Protein AF-A0A1F7RXE8-F1 (afdb_monomer_lite)

Organism: NCBI:txid1817880

pLDDT: mean 74.29, std 17.54, range [33.03, 97.81]

Structure (mmCIF, N/CA/C/O backbone):
data_AF-A0A1F7RXE8-F1
#
_entry.id   AF-A0A1F7RXE8-F1
#
loop_
_atom_site.group_PDB
_atom_site.id
_atom_site.type_symbol
_atom_site.label_atom_id
_atom_site.label_alt_id
_atom_site.label_comp_id
_atom_site.label_asym_id
_atom_site.label_entity_id
_atom_site.label_seq_id
_atom_site.pdbx_PDB_ins_code
_atom_site.Cartn_x
_atom_site.Cartn_y
_atom_site.Cartn_z
_atom_site.occupancy
_atom_site.B_iso_or_equiv
_atom_site.auth_seq_id
_atom_site.auth_comp_id
_atom_site.auth_asym_id
_atom_site.auth_atom_id
_atom_site.pdbx_PDB_model_num
ATOM 1 N N . MET A 1 1 ? -33.187 8.599 73.838 1.00 47.84 1 MET A N 1
ATOM 2 C CA . MET A 1 1 ? -32.373 8.576 72.598 1.00 47.84 1 MET A CA 1
ATOM 3 C C . MET A 1 1 ? -32.094 7.130 72.184 1.00 47.84 1 MET A C 1
ATOM 5 O O . MET A 1 1 ? -31.224 6.494 72.760 1.00 47.84 1 MET A O 1
ATOM 9 N N . LYS A 1 2 ? -32.852 6.584 71.224 1.00 51.62 2 LYS A N 1
ATOM 10 C CA . LYS A 1 2 ? -32.613 5.262 70.611 1.00 51.62 2 LYS A CA 1
ATOM 11 C C . LYS A 1 2 ? -32.812 5.387 69.093 1.00 51.62 2 LYS A C 1
ATOM 13 O O . LYS A 1 2 ? -33.876 5.078 68.586 1.00 51.62 2 LYS A O 1
ATOM 18 N N . ILE A 1 3 ? -31.801 5.898 68.385 1.00 55.12 3 ILE A N 1
ATOM 19 C CA . ILE A 1 3 ? -31.781 6.025 66.904 1.00 55.12 3 ILE A CA 1
ATOM 20 C C . ILE A 1 3 ? -30.723 5.075 66.289 1.00 55.12 3 ILE A C 1
ATOM 22 O O . ILE A 1 3 ? -30.378 5.141 65.118 1.00 55.12 3 ILE A O 1
ATOM 26 N N . ARG A 1 4 ? -30.177 4.137 67.072 1.00 56.50 4 ARG A N 1
ATOM 27 C CA . ARG A 1 4 ? -28.963 3.401 66.681 1.00 56.50 4 ARG A CA 1
ATOM 28 C C . ARG A 1 4 ? -29.111 2.200 65.722 1.00 56.50 4 ARG A C 1
ATOM 30 O O . ARG A 1 4 ? -28.098 1.889 65.111 1.00 56.50 4 ARG A O 1
ATOM 37 N N . PRO A 1 5 ? -30.273 1.545 65.506 1.00 55.62 5 PRO A N 1
ATOM 38 C CA . PRO A 1 5 ? -30.320 0.425 64.555 1.00 55.62 5 PRO A CA 1
ATOM 39 C C . PRO A 1 5 ? -30.740 0.825 63.129 1.00 55.62 5 PRO A C 1
ATOM 41 O O . PRO A 1 5 ? -30.253 0.227 62.172 1.00 55.62 5 PRO A O 1
ATOM 44 N N . LEU A 1 6 ? -31.587 1.851 62.956 1.00 55.66 6 LEU A N 1
ATOM 45 C CA . LEU A 1 6 ? -32.101 2.224 61.626 1.00 55.66 6 LEU A CA 1
ATOM 46 C C . LEU A 1 6 ? -31.041 2.903 60.746 1.00 55.66 6 LEU A C 1
ATOM 48 O O . LEU A 1 6 ? -30.986 2.659 59.544 1.00 55.66 6 LEU A O 1
ATOM 52 N N . PHE A 1 7 ? -30.168 3.715 61.349 1.00 55.59 7 PHE A N 1
ATOM 53 C CA . PHE A 1 7 ? -29.099 4.403 60.620 1.00 55.59 7 PHE A CA 1
ATOM 54 C C . PHE A 1 7 ? -28.025 3.431 60.108 1.00 55.59 7 PHE A C 1
ATOM 56 O O . PHE A 1 7 ? -27.526 3.600 59.000 1.00 55.59 7 PHE A O 1
ATOM 63 N N . CYS A 1 8 ? -27.716 2.373 60.868 1.00 56.84 8 CYS A N 1
ATOM 64 C CA . CYS A 1 8 ? -26.776 1.341 60.427 1.00 56.84 8 CYS A CA 1
ATOM 65 C C . CYS A 1 8 ? -27.345 0.490 59.284 1.00 56.84 8 CYS A C 1
ATOM 67 O O . CYS A 1 8 ? -26.614 0.167 58.352 1.00 56.84 8 CYS A O 1
ATOM 69 N N . ALA A 1 9 ? -28.643 0.170 59.309 1.00 58.38 9 ALA A N 1
ATOM 70 C CA . ALA A 1 9 ? -29.282 -0.585 58.232 1.00 58.38 9 ALA A CA 1
ATOM 71 C C . ALA A 1 9 ? -29.323 0.207 56.912 1.00 58.38 9 ALA A C 1
ATOM 73 O O . ALA A 1 9 ? -29.028 -0.346 55.854 1.00 58.38 9 ALA A O 1
ATOM 74 N N . ALA A 1 10 ? -29.612 1.512 56.974 1.00 60.00 10 ALA A N 1
ATOM 75 C CA . ALA A 1 10 ? -29.608 2.383 55.799 1.00 60.00 10 ALA A CA 1
ATOM 76 C C . ALA A 1 10 ? -28.203 2.545 55.190 1.00 60.00 10 ALA A C 1
ATOM 78 O O . ALA A 1 10 ? -28.058 2.525 53.969 1.00 60.00 10 ALA A O 1
ATOM 79 N N . LEU A 1 11 ? -27.157 2.638 56.023 1.00 57.75 11 LEU A N 1
ATOM 80 C CA . LEU A 1 11 ? -25.775 2.760 55.546 1.00 57.75 11 LEU A CA 1
ATOM 81 C C . LEU A 1 11 ? -25.290 1.485 54.832 1.00 57.75 11 LEU A C 1
ATOM 83 O O . LEU A 1 11 ? -24.605 1.570 53.816 1.00 57.75 11 LEU A O 1
ATOM 87 N N . ILE A 1 12 ? -25.685 0.309 55.334 1.00 61.19 12 ILE A N 1
ATOM 88 C CA . ILE A 1 12 ? -25.381 -0.988 54.709 1.00 61.19 12 ILE A CA 1
ATOM 89 C C . ILE A 1 12 ? -26.115 -1.122 53.369 1.00 61.19 12 ILE A C 1
ATOM 91 O O . ILE A 1 12 ? -25.519 -1.575 52.395 1.00 61.19 12 ILE A O 1
ATOM 95 N N . LEU A 1 13 ? -27.375 -0.681 53.286 1.00 56.41 13 LEU A N 1
ATOM 96 C CA . LEU A 1 13 ? -28.147 -0.742 52.042 1.00 56.41 13 LEU A CA 1
ATOM 97 C C . LEU A 1 13 ? -27.547 0.155 50.946 1.00 56.41 13 LEU A C 1
ATOM 99 O O . LEU A 1 13 ? -27.463 -0.260 49.793 1.00 56.41 13 LEU A O 1
ATOM 103 N N . ILE A 1 14 ? -27.072 1.351 51.312 1.00 57.56 14 ILE A N 1
ATOM 104 C CA . ILE A 1 14 ? -26.378 2.262 50.390 1.00 57.56 14 ILE A CA 1
ATOM 105 C C . ILE A 1 14 ? -25.044 1.649 49.936 1.00 57.56 14 ILE A C 1
ATOM 107 O O . ILE A 1 14 ? -24.739 1.682 48.748 1.00 57.56 14 ILE A O 1
ATOM 111 N N . LEU A 1 15 ? -24.284 1.008 50.833 1.00 53.62 15 LEU A N 1
ATOM 112 C CA . LEU A 1 15 ? -23.050 0.307 50.457 1.00 53.62 15 LEU A CA 1
ATOM 113 C C . LEU A 1 15 ? -23.303 -0.860 49.487 1.00 53.62 15 LEU A C 1
ATOM 115 O O . LEU A 1 15 ? -22.542 -1.031 48.540 1.00 53.62 15 LEU A O 1
ATOM 119 N N . ILE A 1 16 ? -24.377 -1.633 49.674 1.00 56.47 16 ILE A N 1
ATOM 120 C CA . ILE A 1 16 ? -24.738 -2.741 48.770 1.00 56.47 16 ILE A CA 1
ATOM 121 C C . ILE A 1 16 ? -25.205 -2.211 47.402 1.00 56.47 16 ILE A C 1
ATOM 123 O O . ILE A 1 16 ? -24.854 -2.782 46.366 1.00 56.47 16 ILE A O 1
ATOM 127 N N . LEU A 1 17 ? -25.927 -1.086 47.373 1.00 50.78 17 LEU A N 1
ATOM 128 C CA . LEU A 1 17 ? -26.339 -0.428 46.127 1.00 50.78 17 LEU A CA 1
ATOM 129 C C . LEU A 1 17 ? -25.142 0.138 45.341 1.00 50.78 17 LEU A C 1
ATOM 131 O O . LEU A 1 17 ? -25.126 0.026 44.119 1.00 50.78 17 LEU A O 1
ATOM 135 N N . PHE A 1 18 ? -24.093 0.635 46.009 1.00 48.28 18 PHE A N 1
ATOM 136 C CA . PHE A 1 18 ? -22.852 1.060 45.338 1.00 48.28 18 PHE A CA 1
ATOM 137 C C . PHE A 1 18 ? -21.948 -0.103 44.889 1.00 48.28 18 PHE A C 1
ATOM 139 O O . PHE A 1 18 ? -21.159 0.069 43.962 1.00 48.28 18 PHE A O 1
ATOM 146 N N . ILE A 1 19 ? -22.078 -1.302 45.468 1.00 49.47 19 ILE A N 1
ATOM 147 C CA . ILE A 1 19 ? -21.383 -2.514 44.978 1.00 49.47 19 ILE A CA 1
ATOM 148 C C . ILE A 1 19 ? -22.050 -3.069 43.703 1.00 49.47 19 IL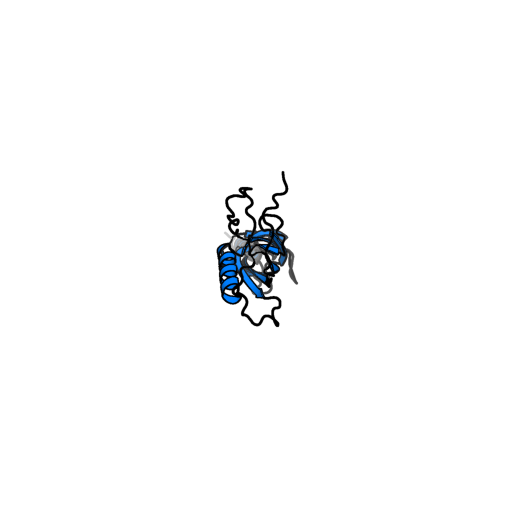E A C 1
ATOM 150 O O . ILE A 1 19 ? -21.435 -3.841 42.968 1.00 49.47 19 ILE A O 1
ATOM 154 N N . SER A 1 20 ? -23.272 -2.620 43.404 1.00 40.12 20 SER A N 1
ATOM 155 C CA . SER A 1 20 ? -23.983 -2.903 42.150 1.00 40.12 20 SER A CA 1
ATOM 156 C C . SER A 1 20 ? -23.714 -1.853 41.066 1.00 40.12 20 SER A C 1
ATOM 158 O O . SER A 1 20 ? -24.359 -1.884 40.022 1.00 40.12 20 SER A O 1
ATOM 160 N N . SER A 1 21 ? -22.769 -0.928 41.296 1.00 40.22 21 SER A N 1
ATOM 161 C CA . SER A 1 21 ? -22.161 -0.153 40.214 1.00 40.22 21 SER A CA 1
ATOM 162 C C . SER A 1 21 ? -21.629 -1.152 39.205 1.00 40.22 21 SER A C 1
ATOM 164 O O . SER A 1 21 ? -20.803 -1.982 39.587 1.00 40.22 21 SER A O 1
ATOM 166 N N . ASP A 1 22 ? -22.126 -1.071 37.970 1.00 39.09 22 ASP A N 1
ATOM 167 C CA . ASP A 1 22 ? -21.681 -1.841 36.815 1.00 39.09 22 ASP A CA 1
ATOM 168 C C . ASP A 1 22 ? -20.200 -2.169 36.952 1.00 39.09 22 ASP A C 1
ATOM 170 O O . ASP A 1 22 ? -19.312 -1.354 36.683 1.00 39.09 22 ASP A O 1
ATOM 174 N N . LYS A 1 23 ? -19.920 -3.396 37.396 1.00 38.06 23 LYS A N 1
ATOM 175 C CA . LYS A 1 23 ? -18.657 -4.014 37.065 1.00 38.06 23 LYS A CA 1
ATOM 176 C C . LYS A 1 23 ? -18.776 -4.200 35.568 1.00 38.06 23 LYS A C 1
ATOM 178 O O . LYS A 1 23 ? -19.284 -5.222 35.121 1.00 38.06 23 LYS A O 1
ATOM 183 N N . THR A 1 24 ? -18.328 -3.202 34.804 1.00 42.09 24 THR A N 1
ATOM 184 C CA . THR A 1 24 ? -17.754 -3.446 33.487 1.00 42.09 24 THR A CA 1
ATOM 185 C C . THR A 1 24 ? -16.877 -4.661 33.688 1.00 42.09 24 THR A C 1
ATOM 187 O O . THR A 1 24 ? -15.860 -4.580 34.383 1.00 42.09 24 THR A O 1
ATOM 190 N N . VAL A 1 25 ? -17.376 -5.809 33.235 1.00 40.28 25 VAL A N 1
ATOM 191 C CA . VAL A 1 25 ? -16.686 -7.081 33.318 1.00 40.28 25 VAL A CA 1
ATOM 192 C C . VAL A 1 25 ? -15.432 -6.846 32.505 1.00 40.28 25 VAL A C 1
ATOM 194 O O . VAL A 1 25 ? -15.458 -6.848 31.278 1.00 40.28 25 VAL A O 1
ATOM 197 N N . GLN A 1 26 ? -14.353 -6.510 33.207 1.00 43.72 26 GLN A N 1
ATOM 198 C CA . GLN A 1 26 ? -13.025 -6.489 32.647 1.00 43.72 26 GLN A CA 1
ATOM 199 C C . GLN A 1 26 ? -12.753 -7.938 32.291 1.00 43.72 26 GLN A C 1
ATOM 201 O O . GLN A 1 26 ? -12.370 -8.744 33.139 1.00 43.72 26 GLN A O 1
ATOM 206 N N . GLY A 1 27 ? -13.023 -8.272 31.033 1.00 36.41 27 GLY A N 1
ATOM 207 C CA . GLY A 1 27 ? -12.425 -9.425 30.411 1.00 36.41 27 GLY A CA 1
ATOM 208 C C . GLY A 1 27 ? -10.919 -9.229 30.504 1.00 36.41 27 GLY A C 1
ATOM 209 O O . GLY A 1 27 ? -10.311 -8.526 29.709 1.00 36.41 27 GLY A O 1
ATOM 210 N N . THR A 1 28 ? -10.306 -9.866 31.496 1.00 40.12 28 THR A N 1
ATOM 211 C CA . THR A 1 28 ? -8.909 -10.305 31.419 1.00 40.12 28 THR A CA 1
ATOM 212 C C . THR A 1 28 ? -8.718 -11.326 30.293 1.00 40.12 28 THR A C 1
ATOM 214 O O . THR A 1 28 ? -7.588 -11.688 29.959 1.00 40.12 28 THR A O 1
ATOM 217 N N . ASP A 1 29 ? -9.814 -11.753 29.661 1.00 43.91 29 ASP A N 1
ATOM 218 C CA . ASP A 1 29 ? -9.815 -12.391 28.364 1.00 43.91 29 ASP A CA 1
ATOM 219 C C . ASP A 1 29 ? -9.252 -11.443 27.303 1.00 43.91 29 ASP A C 1
ATOM 221 O O . ASP A 1 29 ? -9.916 -10.532 26.818 1.00 43.91 29 ASP A O 1
ATOM 225 N N . ARG A 1 30 ? -8.051 -11.762 26.811 1.00 45.12 30 ARG A N 1
ATOM 226 C CA . ARG A 1 30 ? -7.473 -11.218 25.563 1.00 45.12 30 ARG A CA 1
ATOM 227 C C . ARG A 1 30 ? -8.346 -11.457 24.312 1.00 45.12 30 ARG A C 1
ATOM 229 O O . ARG A 1 30 ? -7.884 -11.240 23.198 1.00 45.12 30 ARG A O 1
ATOM 236 N N . ARG A 1 31 ? -9.563 -11.979 24.488 1.00 46.38 31 ARG A N 1
ATOM 237 C CA . ARG A 1 31 ? -10.560 -12.277 23.461 1.00 46.38 31 ARG A CA 1
ATOM 238 C C . ARG A 1 31 ? -11.687 -11.240 23.411 1.00 46.38 31 ARG A C 1
ATOM 240 O O . ARG A 1 31 ? -12.402 -11.233 22.420 1.00 46.38 31 ARG A O 1
ATOM 247 N N . SER A 1 32 ? -11.842 -10.387 24.429 1.00 51.91 32 SER A N 1
ATOM 248 C CA . SER A 1 32 ? -12.827 -9.297 24.440 1.00 51.91 32 SER A CA 1
ATOM 249 C C . SER A 1 32 ? -12.189 -7.984 23.987 1.00 51.91 32 SER A C 1
ATOM 251 O O . SER A 1 32 ? -11.257 -7.514 24.638 1.00 51.91 32 SER A O 1
ATOM 253 N N . GLY A 1 33 ? -12.691 -7.397 22.900 1.00 62.72 33 GLY A N 1
ATOM 254 C CA . GLY A 1 33 ? -12.224 -6.116 22.363 1.00 62.72 33 GLY A CA 1
ATOM 255 C C . GLY A 1 33 ? -12.802 -5.809 20.979 1.00 62.72 33 GLY A C 1
ATOM 256 O O . GLY A 1 33 ? -13.622 -6.565 20.456 1.00 62.72 33 GLY A O 1
ATOM 257 N N . SER A 1 34 ? -12.369 -4.697 20.398 1.00 75.69 34 SER A N 1
ATOM 258 C CA . SER A 1 34 ? -12.642 -4.277 19.028 1.00 75.69 34 SER A CA 1
ATOM 259 C C . SER A 1 34 ? -11.881 -5.143 18.033 1.00 75.69 34 SER A C 1
ATOM 261 O O . SER A 1 34 ? -10.673 -5.349 18.169 1.00 75.69 34 SER A O 1
ATOM 263 N N . ILE A 1 35 ? -12.569 -5.593 16.987 1.00 79.62 35 ILE A N 1
ATOM 264 C CA . ILE A 1 35 ? -11.936 -6.225 15.830 1.00 79.62 35 ILE A CA 1
ATOM 265 C C . ILE A 1 35 ? -12.044 -5.280 14.650 1.00 79.62 35 ILE A C 1
ATOM 267 O O . ILE A 1 35 ? -13.139 -4.863 14.276 1.00 79.62 35 ILE A O 1
ATOM 271 N N . LEU A 1 36 ? -10.888 -4.974 14.065 1.00 87.00 36 LEU A N 1
ATOM 272 C CA . LEU A 1 36 ? -10.812 -4.240 12.817 1.00 87.00 36 LEU A CA 1
ATOM 273 C C . LEU A 1 36 ? -10.757 -5.206 11.637 1.00 87.00 36 LEU A C 1
ATOM 275 O O . LEU A 1 36 ? -9.940 -6.130 11.608 1.00 87.00 36 LEU A O 1
ATOM 279 N N . THR A 1 37 ? -11.568 -4.932 10.630 1.00 89.75 37 THR A N 1
ATOM 280 C CA . THR A 1 37 ? -11.559 -5.622 9.342 1.00 89.75 37 THR A CA 1
ATOM 281 C C . THR A 1 37 ? -11.248 -4.626 8.238 1.00 89.75 37 THR A C 1
ATOM 283 O O . THR A 1 37 ? -11.713 -3.489 8.269 1.00 89.75 37 THR A O 1
ATOM 286 N N . VAL A 1 38 ? -10.408 -5.034 7.288 1.00 91.56 38 VAL A N 1
ATOM 287 C CA . VAL A 1 38 ? -10.214 -4.291 6.042 1.00 91.56 38 VAL A CA 1
ATOM 288 C C . VAL A 1 38 ? -11.299 -4.749 5.079 1.00 91.56 38 VAL A C 1
ATOM 290 O O . VAL A 1 38 ? -11.302 -5.911 4.678 1.00 91.56 38 VAL A O 1
ATOM 293 N N . ASP A 1 39 ? -12.216 -3.849 4.739 1.00 91.44 39 ASP A N 1
ATOM 294 C CA . ASP A 1 39 ? -13.340 -4.154 3.852 1.00 91.44 39 ASP A CA 1
ATOM 295 C C . ASP A 1 39 ? -12.937 -4.001 2.383 1.00 91.44 39 ASP A C 1
ATOM 297 O O . ASP A 1 39 ? -13.320 -4.808 1.537 1.00 91.44 39 ASP A O 1
ATOM 301 N N . SER A 1 40 ? -12.142 -2.973 2.079 1.00 92.06 40 SER A N 1
ATOM 302 C CA . SER A 1 40 ? -11.628 -2.709 0.737 1.00 92.06 40 SER A CA 1
ATOM 303 C C . SER A 1 40 ? -10.309 -1.940 0.773 1.00 92.06 40 SER A C 1
ATOM 305 O O . SER A 1 40 ? -9.976 -1.249 1.742 1.00 92.06 40 SER A O 1
ATOM 307 N N . ILE A 1 41 ? -9.558 -2.067 -0.318 1.00 92.12 41 ILE A N 1
ATOM 308 C CA . ILE A 1 41 ? -8.361 -1.282 -0.604 1.00 92.12 41 ILE A CA 1
ATOM 309 C C . ILE A 1 41 ? -8.469 -0.837 -2.054 1.00 92.12 41 ILE A C 1
ATOM 311 O O . ILE A 1 41 ? -8.535 -1.681 -2.939 1.00 92.12 41 ILE A O 1
ATOM 315 N N . THR A 1 42 ? -8.465 0.471 -2.280 1.00 89.56 42 THR A N 1
ATOM 316 C CA . THR A 1 42 ? -8.525 1.067 -3.620 1.00 89.56 42 THR A CA 1
ATOM 317 C C . THR A 1 42 ? -7.337 2.004 -3.788 1.00 89.56 42 THR A C 1
ATOM 319 O O . THR A 1 42 ? -7.143 2.898 -2.958 1.00 89.56 42 THR A O 1
ATOM 322 N N . ALA A 1 43 ? -6.530 1.822 -4.828 1.00 85.69 43 ALA A N 1
ATOM 323 C CA . ALA A 1 43 ? -5.402 2.693 -5.147 1.00 85.69 43 ALA A CA 1
ATOM 324 C C . ALA A 1 43 ? -5.688 3.511 -6.407 1.00 85.69 43 ALA A C 1
ATOM 326 O O . ALA A 1 43 ? -6.213 2.999 -7.384 1.00 85.69 43 ALA A O 1
ATOM 327 N N . LYS A 1 44 ? -5.339 4.795 -6.401 1.00 73.38 44 LYS A N 1
ATOM 328 C CA . LYS A 1 44 ? -5.446 5.613 -7.608 1.00 73.38 44 LYS A CA 1
ATOM 329 C C . LYS A 1 44 ? -4.204 6.471 -7.746 1.00 73.38 44 LYS A C 1
ATOM 331 O O . LYS A 1 44 ? -3.833 7.179 -6.805 1.00 73.38 44 LYS A O 1
ATOM 336 N N . ASP A 1 45 ? -3.573 6.382 -8.908 1.00 66.50 45 ASP A N 1
ATOM 337 C CA . ASP A 1 45 ? -2.521 7.303 -9.325 1.00 66.50 45 ASP A CA 1
ATOM 338 C C . ASP A 1 45 ? -3.099 8.392 -10.242 1.00 66.50 45 ASP A C 1
ATOM 340 O O . ASP A 1 45 ? -4.295 8.416 -10.535 1.00 66.50 45 ASP A O 1
ATOM 344 N N . PHE A 1 46 ? -2.266 9.340 -10.655 1.00 59.03 46 PHE A N 1
ATOM 345 C CA . PHE A 1 46 ? -2.661 10.386 -11.602 1.00 59.03 46 PHE A CA 1
ATOM 346 C C . PHE A 1 46 ? -2.870 9.812 -13.025 1.00 59.03 46 PHE A C 1
ATOM 348 O O . PHE A 1 46 ? -2.126 8.916 -13.402 1.00 59.03 46 PHE A O 1
ATOM 355 N N . GLY A 1 47 ? -3.830 10.317 -13.815 1.00 57.16 47 GLY A N 1
ATOM 356 C CA . GLY A 1 47 ? -4.122 9.840 -15.189 1.00 57.16 47 GLY A CA 1
ATOM 357 C C . GLY A 1 47 ? -5.031 8.597 -15.273 1.00 57.16 47 GLY A C 1
ATOM 358 O O . GLY A 1 47 ? -5.827 8.356 -14.360 1.00 57.16 47 GLY A O 1
ATOM 359 N N . ASP A 1 48 ? -4.889 7.805 -16.348 1.00 54.38 48 ASP A N 1
ATOM 360 C CA . ASP A 1 48 ? -5.594 6.521 -16.597 1.00 54.38 48 ASP A CA 1
ATOM 361 C C . ASP A 1 48 ? -5.049 5.354 -15.755 1.00 54.38 48 ASP A C 1
ATOM 363 O O . ASP A 1 48 ? -5.484 4.208 -15.882 1.00 54.38 48 ASP A O 1
ATOM 367 N N . ASN A 1 49 ? -4.110 5.645 -14.857 1.00 59.09 49 ASN A N 1
ATOM 368 C CA . ASN A 1 49 ? -3.592 4.692 -13.892 1.00 59.09 49 ASN A CA 1
ATOM 369 C C . ASN A 1 49 ? -4.719 4.150 -12.996 1.00 59.09 49 ASN A C 1
ATOM 371 O O . ASN A 1 49 ? -5.370 4.892 -12.250 1.00 59.09 49 ASN A O 1
ATOM 375 N N . ASP A 1 50 ? -4.923 2.835 -13.048 1.00 59.66 50 ASP A N 1
ATOM 376 C CA . ASP A 1 50 ? -5.893 2.116 -12.227 1.00 59.66 50 ASP A CA 1
ATOM 377 C C . ASP A 1 50 ? -5.243 1.483 -10.982 1.00 59.66 50 ASP A C 1
ATOM 379 O O . ASP A 1 50 ? -4.043 1.601 -10.733 1.00 59.66 50 ASP A O 1
ATOM 383 N N . GLU A 1 51 ? -6.051 0.806 -10.163 1.00 60.50 51 GLU A N 1
ATOM 384 C CA . GLU A 1 51 ? -5.603 0.158 -8.922 1.00 60.50 51 GLU A CA 1
ATOM 385 C C . GLU A 1 51 ? -4.461 -0.853 -9.133 1.00 60.50 51 GLU A C 1
ATOM 387 O O . GLU A 1 51 ? -3.733 -1.164 -8.187 1.00 60.50 51 GLU A O 1
ATOM 392 N N . MET A 1 52 ? -4.307 -1.371 -10.356 1.00 68.56 52 MET A N 1
ATOM 393 C CA . MET A 1 52 ? -3.402 -2.464 -10.696 1.00 68.56 52 MET A CA 1
ATOM 394 C C . MET A 1 52 ? -2.152 -2.004 -11.443 1.00 68.56 52 MET A C 1
ATOM 396 O O . MET A 1 52 ? -1.156 -2.728 -11.405 1.00 68.56 52 MET A O 1
ATOM 400 N N . ASN A 1 53 ? -2.171 -0.843 -12.096 1.00 72.19 53 ASN A N 1
ATOM 401 C CA . ASN A 1 53 ? -1.077 -0.352 -12.927 1.00 72.19 53 ASN A CA 1
ATOM 402 C C . ASN A 1 53 ? -0.466 0.911 -12.323 1.00 72.19 53 ASN A C 1
ATOM 404 O O . ASN A 1 53 ? -1.103 1.952 -12.195 1.00 72.19 53 ASN A O 1
ATOM 408 N N . VAL A 1 54 ? 0.798 0.792 -11.921 1.00 74.50 54 VAL A N 1
ATOM 409 C CA . VAL A 1 54 ? 1.558 1.872 -11.303 1.00 74.50 54 VAL A CA 1
ATOM 410 C C . VAL A 1 54 ? 2.585 2.366 -12.295 1.00 74.50 54 VAL A C 1
ATOM 412 O O . VAL A 1 54 ? 3.542 1.654 -12.611 1.00 74.50 54 VAL A O 1
ATOM 415 N N . ASP A 1 55 ? 2.409 3.611 -12.700 1.00 73.44 55 ASP A N 1
ATOM 416 C CA . ASP A 1 55 ? 3.354 4.333 -13.524 1.00 73.44 55 ASP A CA 1
ATOM 417 C C . ASP A 1 55 ? 4.677 4.554 -12.772 1.00 73.44 55 ASP A C 1
ATOM 419 O O . ASP A 1 55 ? 4.765 5.276 -11.763 1.00 73.44 55 ASP A O 1
ATOM 423 N N . ALA A 1 56 ? 5.710 3.875 -13.265 1.00 69.06 56 ALA A N 1
ATOM 424 C CA . ALA A 1 56 ? 7.095 4.146 -12.912 1.00 69.06 56 ALA A CA 1
ATOM 425 C C . ALA A 1 56 ? 7.959 4.469 -14.131 1.00 69.06 56 ALA A C 1
ATOM 427 O O . ALA A 1 56 ? 9.133 4.740 -13.943 1.00 69.06 56 ALA A O 1
ATOM 428 N N . PHE A 1 57 ? 7.432 4.495 -15.348 1.00 64.69 57 PHE A N 1
ATOM 429 C CA . PHE A 1 57 ? 8.203 4.874 -16.528 1.00 64.69 57 PHE A CA 1
ATOM 430 C C . PHE A 1 57 ? 7.368 5.882 -17.307 1.00 64.69 57 PHE A C 1
ATOM 432 O O . PHE A 1 57 ? 6.607 5.496 -18.179 1.00 64.69 57 PHE A O 1
ATOM 439 N N . ARG A 1 58 ? 7.486 7.165 -16.955 1.00 67.25 58 ARG A N 1
ATOM 440 C CA . ARG A 1 58 ? 6.833 8.247 -17.698 1.00 67.25 58 ARG A CA 1
ATOM 441 C C . ARG A 1 58 ? 7.617 8.518 -18.966 1.00 67.25 58 ARG A C 1
ATOM 443 O O . ARG A 1 58 ? 8.829 8.756 -18.893 1.00 67.25 58 ARG A O 1
ATOM 450 N N . THR A 1 59 ? 6.937 8.428 -20.096 1.00 56.25 59 THR A N 1
ATOM 451 C CA . THR A 1 59 ? 7.526 8.545 -21.432 1.00 56.25 59 THR A CA 1
ATOM 452 C C . THR A 1 59 ? 7.049 9.770 -22.186 1.00 56.25 59 THR A C 1
ATOM 454 O O . THR A 1 59 ? 7.821 10.306 -22.983 1.00 56.25 59 THR A O 1
ATOM 457 N N . ASP A 1 60 ? 5.855 10.263 -21.870 1.00 60.44 60 ASP A N 1
ATOM 458 C CA . ASP A 1 60 ? 5.236 11.347 -22.610 1.00 60.44 60 ASP A CA 1
ATOM 459 C C . ASP A 1 60 ? 5.378 12.696 -21.887 1.00 60.44 60 ASP A C 1
ATOM 461 O O . ASP A 1 60 ? 5.214 12.814 -20.666 1.00 60.44 60 ASP A O 1
ATOM 465 N N . ASP A 1 61 ? 5.737 13.709 -22.677 1.00 61.53 61 ASP A N 1
ATOM 466 C CA . ASP A 1 61 ? 5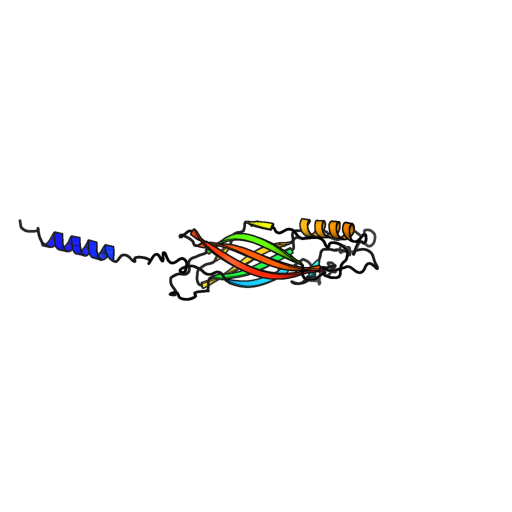.567 15.116 -22.332 1.00 61.53 61 ASP A CA 1
ATOM 467 C C . ASP A 1 61 ? 4.086 15.463 -22.551 1.00 61.53 61 ASP A C 1
ATOM 469 O O . ASP A 1 61 ? 3.543 15.318 -23.653 1.00 61.53 61 ASP A O 1
ATOM 473 N N . CYS A 1 62 ? 3.427 15.870 -21.470 1.00 64.69 62 CYS A N 1
ATOM 474 C CA . CYS A 1 62 ? 1.999 16.152 -21.454 1.00 64.69 62 CYS A CA 1
ATOM 475 C C . CYS A 1 62 ? 1.672 17.642 -21.599 1.00 64.69 62 CYS A C 1
ATOM 477 O O . CYS A 1 62 ? 0.489 17.997 -21.566 1.00 64.69 62 CYS A O 1
ATOM 479 N N . ASP A 1 63 ? 2.671 18.516 -21.750 1.00 67.06 63 ASP A N 1
ATOM 480 C CA . ASP A 1 63 ? 2.462 19.958 -21.882 1.00 67.06 63 ASP A CA 1
ATOM 481 C C . ASP A 1 63 ? 2.228 20.406 -23.341 1.00 67.06 63 ASP A C 1
ATOM 483 O O . ASP A 1 63 ? 1.663 21.480 -23.591 1.00 67.06 63 ASP A O 1
ATOM 487 N N . GLY A 1 64 ? 2.535 19.521 -24.296 1.00 59.28 64 GLY A N 1
ATOM 488 C CA . GLY A 1 64 ? 2.294 19.705 -25.724 1.00 59.28 64 GLY A CA 1
ATOM 489 C C . GLY A 1 64 ? 3.417 20.438 -26.464 1.00 59.28 64 GLY A C 1
ATOM 490 O O . GLY A 1 64 ? 3.239 20.752 -27.650 1.00 59.28 64 GLY A O 1
ATOM 491 N N . ASP A 1 65 ? 4.557 20.704 -25.820 1.00 64.88 65 ASP A N 1
ATOM 492 C CA . ASP A 1 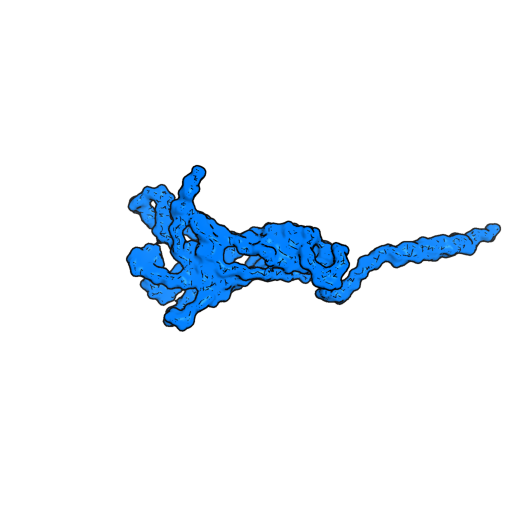65 ? 5.743 21.281 -26.444 1.00 64.88 65 ASP A CA 1
ATOM 493 C C . ASP A 1 65 ? 6.615 20.211 -27.118 1.00 64.88 65 ASP A C 1
ATOM 495 O O . ASP A 1 65 ? 7.587 19.677 -26.594 1.00 64.88 65 ASP A O 1
ATOM 499 N N . LEU A 1 66 ? 6.357 19.995 -28.409 1.00 60.41 66 LEU A N 1
ATOM 500 C CA . LEU A 1 66 ? 7.157 19.094 -29.245 1.00 60.41 66 LEU A CA 1
ATOM 501 C C . LEU A 1 66 ? 8.661 19.450 -29.318 1.00 60.41 66 LEU A C 1
ATOM 503 O O . LEU A 1 66 ? 9.440 18.650 -29.852 1.00 60.41 66 LEU A O 1
ATOM 507 N N . ALA A 1 67 ? 9.084 20.636 -28.861 1.00 60.75 67 ALA A N 1
ATOM 508 C CA . ALA A 1 67 ? 10.486 21.044 -28.820 1.00 60.75 67 ALA A CA 1
ATOM 509 C C . ALA A 1 67 ? 11.226 20.560 -27.559 1.00 60.75 67 ALA A C 1
ATOM 511 O O . ALA A 1 67 ? 12.452 20.399 -27.614 1.00 60.75 67 ALA A O 1
ATOM 512 N N . THR A 1 68 ? 10.520 20.288 -26.460 1.00 58.72 68 THR A N 1
ATOM 513 C CA . THR A 1 68 ? 11.089 19.785 -25.206 1.00 58.72 68 THR A CA 1
ATOM 514 C C . THR A 1 68 ? 10.462 18.451 -24.853 1.00 58.72 68 THR A C 1
ATOM 516 O O . THR A 1 68 ? 9.331 18.374 -24.428 1.00 58.72 68 THR A O 1
ATOM 519 N N . LYS A 1 69 ? 11.223 17.362 -24.985 1.00 57.75 69 LYS A N 1
ATOM 520 C CA . LYS A 1 69 ? 10.819 16.091 -24.377 1.00 57.75 69 LYS A CA 1
ATOM 521 C C . LYS A 1 69 ? 11.191 16.121 -22.900 1.00 57.75 69 LYS A C 1
ATOM 523 O O . LYS A 1 69 ? 12.274 15.639 -22.555 1.00 57.75 69 LYS A O 1
ATOM 528 N N . ASP A 1 70 ? 10.369 16.717 -22.047 1.00 60.91 70 ASP A N 1
ATOM 529 C CA . ASP A 1 70 ? 10.502 16.594 -20.599 1.00 60.91 70 ASP A CA 1
ATOM 530 C C . ASP A 1 70 ? 9.496 15.570 -20.055 1.00 60.91 70 ASP A C 1
ATOM 532 O O . ASP A 1 70 ? 8.306 15.835 -19.937 1.00 60.91 70 ASP A O 1
ATOM 536 N N . PRO A 1 71 ? 9.962 14.357 -19.701 1.00 61.78 71 PRO A N 1
ATOM 537 C CA . PRO A 1 71 ? 9.092 13.373 -19.087 1.00 61.78 71 PRO A CA 1
ATOM 538 C C . PRO A 1 71 ? 8.477 13.941 -17.813 1.00 61.78 71 PRO A C 1
ATOM 540 O O . PRO A 1 71 ? 9.183 14.469 -16.946 1.00 61.78 71 PRO A O 1
ATOM 543 N N . GLU A 1 72 ? 7.173 13.756 -17.673 1.00 64.88 72 GLU A N 1
ATOM 544 C CA . GLU A 1 72 ? 6.443 14.163 -16.484 1.00 64.88 72 GLU A CA 1
ATOM 545 C C . GLU A 1 72 ? 7.052 13.585 -15.195 1.00 64.88 72 GLU A C 1
ATOM 547 O O . GLU A 1 72 ? 7.579 12.470 -15.137 1.00 64.88 72 GLU A O 1
ATOM 552 N N . GLY A 1 73 ? 6.974 14.346 -14.104 1.00 61.81 73 GLY A N 1
ATOM 553 C CA . GLY A 1 73 ? 7.641 13.984 -12.853 1.00 61.81 73 GLY A CA 1
ATOM 554 C C . GLY A 1 73 ? 6.798 13.068 -11.964 1.00 61.81 73 GLY A C 1
ATOM 555 O O . GLY A 1 73 ? 5.694 13.439 -11.585 1.00 61.81 73 GLY A O 1
ATOM 556 N N . PHE A 1 74 ? 7.338 11.928 -11.520 1.00 72.44 74 PHE A N 1
ATOM 557 C CA . PHE A 1 74 ? 6.650 10.956 -10.647 1.00 72.44 74 PHE A CA 1
ATOM 558 C C . PHE A 1 74 ? 5.839 11.568 -9.487 1.00 72.44 74 PHE A C 1
ATOM 560 O O . PHE A 1 74 ? 6.301 12.484 -8.799 1.00 72.44 74 PHE A O 1
ATOM 567 N N . SER A 1 75 ? 4.681 10.968 -9.192 1.00 76.56 75 SER A N 1
ATOM 568 C CA . SER A 1 75 ? 3.836 11.235 -8.017 1.00 76.56 75 SER A CA 1
ATOM 569 C C . SER A 1 75 ? 3.868 10.092 -6.996 1.00 76.56 75 SER A C 1
ATOM 571 O O . SER A 1 75 ? 4.160 8.938 -7.323 1.00 76.56 75 SER A O 1
ATOM 573 N N . ASP A 1 76 ? 3.531 10.410 -5.743 1.00 85.38 76 ASP A N 1
ATOM 574 C CA . ASP A 1 76 ? 3.182 9.398 -4.740 1.00 85.38 76 ASP A CA 1
ATOM 575 C C . ASP A 1 76 ? 1.906 8.657 -5.180 1.00 85.38 76 ASP A C 1
ATOM 577 O O . ASP A 1 76 ? 0.912 9.288 -5.536 1.00 85.38 76 ASP A O 1
ATOM 581 N N . LEU A 1 77 ? 1.916 7.326 -5.095 1.00 87.06 77 LEU A N 1
ATOM 582 C CA . LEU A 1 77 ? 0.721 6.500 -5.241 1.00 87.06 77 LEU A CA 1
ATOM 583 C C . LEU A 1 77 ? 0.006 6.429 -3.893 1.00 87.06 77 LEU A C 1
ATOM 585 O O . LEU A 1 77 ? 0.567 5.933 -2.906 1.00 87.06 77 LEU A O 1
ATOM 589 N N . PHE A 1 78 ? -1.242 6.879 -3.858 1.00 89.69 78 PHE A N 1
ATOM 590 C CA . PHE A 1 78 ? -2.079 6.812 -2.667 1.00 89.69 78 PHE A CA 1
ATOM 591 C C . PHE A 1 78 ? -3.066 5.651 -2.757 1.00 89.69 78 PHE A C 1
ATOM 593 O O . PHE A 1 78 ? -3.563 5.319 -3.831 1.00 89.69 78 PHE A O 1
ATOM 600 N N . ALA A 1 79 ? -3.385 5.072 -1.603 1.00 91.50 79 ALA A N 1
ATOM 601 C CA . ALA A 1 79 ? -4.477 4.120 -1.462 1.00 91.50 79 ALA A CA 1
ATOM 602 C C . ALA A 1 79 ? -5.440 4.579 -0.370 1.00 91.50 79 ALA A C 1
ATOM 604 O O . ALA A 1 79 ? -5.024 5.139 0.647 1.00 91.50 79 ALA A O 1
ATOM 605 N N . THR A 1 80 ? -6.722 4.326 -0.583 1.00 94.50 80 THR A N 1
ATOM 606 C CA . THR A 1 80 ? -7.773 4.460 0.420 1.00 94.50 80 THR A CA 1
ATOM 607 C C . THR A 1 80 ? -8.119 3.068 0.922 1.00 94.50 80 THR A C 1
ATOM 609 O O . THR A 1 80 ? -8.372 2.164 0.129 1.00 94.50 80 THR A O 1
ATOM 612 N N . ILE A 1 81 ? -8.089 2.894 2.240 1.00 95.12 81 ILE A N 1
ATOM 613 C CA . ILE A 1 81 ? -8.429 1.637 2.902 1.00 95.12 81 ILE A CA 1
ATOM 614 C C . ILE A 1 81 ? -9.689 1.865 3.716 1.00 95.12 81 ILE A C 1
ATOM 616 O O . ILE A 1 81 ? -9.657 2.640 4.674 1.00 95.12 81 ILE A O 1
ATOM 620 N N . THR A 1 82 ? -10.769 1.174 3.371 1.00 95.94 82 THR A N 1
ATOM 621 C CA . THR A 1 82 ? -11.982 1.181 4.186 1.00 95.94 82 THR A CA 1
ATOM 622 C C . THR A 1 82 ? -11.828 0.142 5.285 1.00 95.94 82 THR A C 1
ATOM 624 O O . THR A 1 82 ? -11.614 -1.046 5.030 1.00 95.94 82 THR A O 1
ATOM 627 N N . ILE A 1 83 ? -11.890 0.607 6.529 1.00 93.62 83 ILE A N 1
ATOM 628 C CA . ILE A 1 83 ? -11.692 -0.214 7.720 1.00 93.62 83 ILE A CA 1
ATOM 629 C C . ILE A 1 83 ? -12.979 -0.178 8.526 1.00 93.62 83 ILE A C 1
ATOM 631 O O . ILE A 1 83 ? -13.445 0.903 8.890 1.00 93.62 83 ILE A O 1
ATOM 635 N N . SER A 1 84 ? -13.523 -1.342 8.860 1.00 91.62 84 SER A N 1
ATOM 636 C CA . SER A 1 84 ? -14.679 -1.465 9.741 1.00 91.62 84 SER A CA 1
ATOM 637 C C . SER A 1 84 ? -14.288 -1.940 11.133 1.00 91.62 84 SER A C 1
ATOM 639 O O . SER A 1 84 ? -13.354 -2.715 11.329 1.00 91.62 84 SER A O 1
ATOM 641 N N . ASN A 1 85 ? -15.034 -1.452 12.121 1.00 88.62 85 ASN A N 1
ATOM 642 C CA . ASN A 1 85 ? -15.001 -1.891 13.513 1.00 88.62 85 ASN A CA 1
ATOM 643 C C . ASN A 1 85 ? -16.348 -2.536 13.879 1.00 88.62 85 ASN A C 1
ATOM 645 O O . ASN A 1 85 ? -17.009 -2.143 14.843 1.00 88.62 85 ASN A O 1
ATOM 649 N N . SER A 1 86 ? -16.800 -3.465 13.035 1.00 76.06 86 SER A N 1
ATOM 650 C CA . SER A 1 86 ? -18.103 -4.140 13.139 1.00 76.06 86 SER A CA 1
ATOM 651 C C . SER A 1 86 ? -17.990 -5.608 13.579 1.00 76.06 86 SER A C 1
ATOM 653 O O . SER A 1 86 ? -18.985 -6.217 13.976 1.00 76.06 86 SER A O 1
ATOM 655 N N . GLY A 1 87 ? -16.785 -6.195 13.533 1.00 65.00 87 GLY A N 1
ATOM 656 C CA . GLY A 1 87 ? -16.546 -7.612 13.816 1.00 65.00 87 GLY A CA 1
ATOM 657 C C . GLY A 1 87 ? -16.640 -7.971 15.304 1.00 65.00 87 GLY A C 1
ATOM 658 O O . GLY A 1 87 ? -16.007 -7.338 16.147 1.00 65.00 87 GLY A O 1
ATOM 659 N N . ARG A 1 88 ? -17.418 -9.018 15.630 1.00 63.41 88 ARG A N 1
ATOM 660 C CA . ARG A 1 88 ? -17.696 -9.466 17.015 1.00 63.41 88 ARG A CA 1
ATOM 661 C C . ARG A 1 88 ? -17.775 -11.003 17.162 1.00 63.41 88 ARG A C 1
ATOM 663 O O . ARG A 1 88 ? -18.843 -11.539 17.461 1.00 63.41 88 ARG A O 1
ATOM 670 N N . PRO A 1 89 ? -16.696 -11.773 16.953 1.00 53.22 89 PRO A N 1
ATOM 671 C CA . PRO A 1 89 ? -16.726 -13.207 17.206 1.00 53.22 89 PRO A CA 1
ATOM 672 C C . PRO A 1 89 ? -16.845 -13.483 18.713 1.00 53.22 89 PRO A C 1
ATOM 674 O O . PRO A 1 89 ? -15.934 -13.194 19.484 1.00 53.22 89 PRO A O 1
ATOM 677 N N . ASN A 1 90 ? -17.956 -14.114 19.105 1.00 48.38 90 ASN A N 1
ATOM 678 C CA . ASN A 1 90 ? -18.234 -14.657 20.445 1.00 48.38 90 ASN A CA 1
ATOM 679 C C . ASN A 1 90 ? -18.534 -13.644 21.574 1.00 48.38 90 ASN A C 1
ATOM 681 O O . ASN A 1 90 ? -18.408 -14.015 22.740 1.00 48.38 90 ASN A O 1
ATOM 685 N N . PHE A 1 91 ? -18.954 -12.404 21.275 1.00 53.16 91 PHE A N 1
ATOM 686 C CA . PHE A 1 91 ? -19.217 -11.376 22.302 1.00 53.16 91 PHE A CA 1
ATOM 687 C C . PHE A 1 91 ? -20.554 -10.636 22.162 1.00 53.16 91 PHE A C 1
ATOM 689 O O . PHE A 1 91 ? -21.154 -10.575 21.091 1.00 53.16 91 PHE A O 1
ATOM 696 N N . THR A 1 92 ? -21.011 -10.056 23.278 1.00 54.78 92 THR A N 1
ATOM 697 C CA . THR A 1 92 ? -22.203 -9.204 23.366 1.00 54.78 92 THR A CA 1
ATOM 698 C C . THR A 1 92 ? -22.000 -7.845 22.667 1.00 54.78 92 THR A C 1
ATOM 700 O O . THR A 1 92 ? -20.886 -7.320 22.645 1.00 54.78 92 THR A O 1
ATOM 703 N N . PRO A 1 93 ? -23.071 -7.210 22.140 1.00 49.94 93 PRO A N 1
ATOM 704 C CA . PRO A 1 93 ? -23.023 -5.928 21.420 1.00 49.94 93 PRO A CA 1
ATOM 705 C C . PRO A 1 93 ? -22.367 -4.732 22.150 1.00 49.94 93 PRO A C 1
ATOM 707 O O . PRO A 1 93 ? -22.094 -3.704 21.538 1.00 49.94 93 PRO A O 1
ATOM 710 N N . SER A 1 94 ? -22.043 -4.832 23.436 1.00 54.28 94 SER A N 1
ATOM 711 C CA . SER A 1 94 ? -21.503 -3.730 24.242 1.00 54.28 94 SER A CA 1
ATOM 712 C C . SER A 1 94 ? -19.970 -3.671 24.349 1.00 54.28 94 SER A C 1
ATOM 714 O O . SER A 1 94 ? -19.460 -2.778 25.021 1.00 54.28 94 SER A O 1
ATOM 716 N N . THR A 1 95 ? -19.215 -4.594 23.735 1.00 62.59 95 THR A N 1
ATOM 717 C CA . THR A 1 95 ? -17.760 -4.704 23.990 1.00 62.59 95 THR A CA 1
ATOM 718 C C . THR A 1 95 ? -16.843 -4.017 22.980 1.00 62.59 95 THR A C 1
ATOM 720 O O . THR A 1 95 ? -15.681 -3.795 23.312 1.00 62.59 95 THR A O 1
ATOM 723 N N . SER A 1 96 ? -17.319 -3.667 21.780 1.00 67.25 96 SER A N 1
ATOM 724 C CA . SER A 1 96 ? -16.508 -2.921 20.811 1.00 67.25 96 SER A CA 1
ATOM 725 C C . SER A 1 96 ? -16.284 -1.497 21.312 1.00 67.25 96 SER A C 1
ATOM 727 O O . SER A 1 96 ? -17.224 -0.794 21.676 1.00 67.25 96 SER A O 1
ATOM 729 N N . GLN A 1 97 ? -15.027 -1.079 21.332 1.00 80.25 97 GLN A N 1
ATOM 730 C CA . GLN A 1 97 ? -14.587 0.242 21.761 1.00 80.25 97 GLN A CA 1
ATOM 731 C C . GLN A 1 97 ? -14.180 1.091 20.561 1.00 80.25 97 GLN A C 1
ATOM 733 O O . GLN A 1 97 ? -13.850 0.581 19.484 1.00 80.25 97 GLN A O 1
ATOM 738 N N . THR A 1 98 ? -14.169 2.407 20.749 1.00 89.19 98 THR A N 1
ATOM 739 C CA . THR A 1 98 ? -13.578 3.322 19.774 1.00 89.19 98 THR A CA 1
ATOM 740 C C . THR A 1 98 ? -12.110 2.955 19.565 1.00 89.19 98 THR A C 1
ATOM 742 O O . THR A 1 98 ? -11.356 2.826 20.532 1.00 89.19 98 THR A O 1
ATOM 745 N N . VAL A 1 99 ? -11.682 2.827 18.310 1.00 91.56 99 VAL A N 1
ATOM 746 C CA . VAL A 1 99 ? -10.291 2.521 17.962 1.00 91.56 99 VAL A CA 1
ATOM 747 C C . VAL A 1 99 ? -9.636 3.739 17.329 1.00 91.56 99 VAL A C 1
ATOM 749 O O . VAL A 1 99 ? -10.171 4.331 16.395 1.00 91.56 99 VAL A O 1
ATOM 752 N N . LYS A 1 100 ? -8.453 4.106 17.823 1.00 94.50 100 LYS A N 1
ATOM 753 C CA . LYS A 1 100 ? -7.566 5.092 17.201 1.00 94.50 100 LYS A CA 1
ATOM 754 C C . LYS A 1 100 ? -6.441 4.379 16.467 1.00 94.50 100 LYS A C 1
ATOM 756 O O . LYS A 1 100 ? -5.580 3.767 17.096 1.00 94.50 100 LYS A O 1
ATOM 761 N N . ILE A 1 101 ? -6.434 4.484 15.148 1.00 96.25 101 ILE A N 1
ATOM 762 C CA . ILE A 1 101 ? -5.332 4.066 14.286 1.00 96.25 101 ILE A CA 1
ATOM 763 C C . ILE A 1 101 ? -4.235 5.123 14.372 1.00 96.25 101 ILE A C 1
ATOM 765 O O . ILE A 1 101 ? -4.527 6.313 14.286 1.00 96.25 101 ILE A O 1
ATOM 769 N N . TYR A 1 102 ? -2.986 4.692 14.549 1.00 96.19 102 TYR A N 1
ATOM 770 C CA . TYR A 1 102 ? -1.843 5.598 14.720 1.00 96.19 102 TYR A CA 1
ATOM 771 C C . TYR A 1 102 ? -0.691 5.327 13.743 1.00 96.19 102 TYR A C 1
ATOM 773 O O . TYR A 1 102 ? 0.218 6.147 13.607 1.00 96.19 102 TYR A O 1
ATOM 781 N N . GLN A 1 103 ? -0.685 4.170 13.077 1.00 97.44 103 GLN A N 1
ATOM 782 C CA . GLN A 1 103 ? 0.428 3.756 12.229 1.00 97.44 103 GLN A CA 1
ATOM 783 C C . GLN A 1 103 ? -0.006 2.697 11.218 1.00 97.44 103 GLN A C 1
ATOM 785 O O . GLN A 1 103 ? -0.898 1.896 11.491 1.00 97.44 103 GLN A O 1
ATOM 790 N N . TYR A 1 104 ? 0.687 2.641 10.086 1.00 97.81 104 TYR A N 1
ATOM 791 C CA . TYR A 1 104 ? 0.624 1.525 9.150 1.00 97.81 104 TYR A CA 1
ATOM 792 C C . TYR A 1 104 ? 2.021 1.133 8.658 1.00 97.81 104 TYR A C 1
ATOM 794 O O . TYR A 1 104 ? 2.976 1.915 8.727 1.00 97.81 104 TYR A O 1
ATOM 802 N N . THR A 1 105 ? 2.140 -0.096 8.170 1.00 97.75 105 THR A N 1
ATOM 803 C CA . THR A 1 105 ? 3.301 -0.593 7.431 1.00 97.75 105 THR A CA 1
ATOM 804 C C . THR A 1 105 ? 2.866 -1.092 6.063 1.00 97.75 105 THR A C 1
ATOM 806 O O . THR A 1 105 ? 1.762 -1.611 5.905 1.00 97.75 105 THR A O 1
ATOM 809 N N . VAL A 1 106 ? 3.755 -0.948 5.083 1.00 97.00 106 VAL A N 1
ATOM 810 C CA . VAL A 1 106 ? 3.585 -1.503 3.738 1.00 97.00 106 VAL A CA 1
ATOM 811 C C . VAL A 1 106 ? 4.806 -2.352 3.426 1.00 97.00 106 VAL A C 1
ATOM 813 O O . VAL A 1 106 ? 5.947 -1.923 3.626 1.00 97.00 106 VAL A O 1
ATOM 816 N N . SER A 1 107 ? 4.575 -3.573 2.959 1.00 95.38 107 SER A N 1
ATOM 817 C CA . SER A 1 107 ? 5.626 -4.492 2.528 1.00 95.38 107 SER A CA 1
ATOM 818 C C . SER A 1 107 ? 5.272 -5.123 1.194 1.00 95.38 107 SER A C 1
ATOM 820 O O . SER A 1 107 ? 4.101 -5.265 0.873 1.00 95.38 107 SER A O 1
ATOM 822 N N . PHE A 1 108 ? 6.285 -5.477 0.407 1.00 91.75 108 PHE A N 1
ATOM 823 C CA . PHE A 1 108 ? 6.091 -5.873 -0.984 1.00 91.75 108 PHE A CA 1
ATOM 824 C C . PHE A 1 108 ? 6.644 -7.266 -1.226 1.00 91.75 108 PHE A C 1
ATOM 826 O O . PHE A 1 108 ? 7.842 -7.510 -1.058 1.00 91.75 108 PHE A O 1
ATOM 833 N N . THR A 1 109 ? 5.775 -8.157 -1.683 1.00 89.44 109 THR A N 1
ATOM 834 C CA . THR A 1 109 ? 6.152 -9.477 -2.176 1.00 89.44 109 THR A CA 1
ATOM 835 C C . THR A 1 109 ? 6.126 -9.453 -3.690 1.00 89.44 109 THR A C 1
ATOM 837 O O . THR A 1 109 ? 5.094 -9.189 -4.291 1.00 89.44 109 THR A O 1
ATOM 840 N N . LYS A 1 110 ? 7.260 -9.730 -4.330 1.00 85.69 110 LYS A N 1
ATOM 841 C CA . LYS A 1 110 ? 7.317 -9.826 -5.790 1.00 85.69 110 LYS A CA 1
ATOM 842 C C . LYS A 1 110 ? 6.487 -11.022 -6.274 1.00 85.69 110 LYS A C 1
ATOM 844 O O . LYS A 1 110 ? 6.700 -12.143 -5.810 1.00 85.69 110 LYS A O 1
ATOM 849 N N . LEU A 1 111 ? 5.614 -10.792 -7.248 1.00 76.81 111 LEU A N 1
ATOM 850 C CA . LEU A 1 111 ? 4.875 -11.820 -7.968 1.00 76.81 111 LEU A CA 1
ATOM 851 C C . LEU A 1 111 ? 5.670 -12.231 -9.217 1.00 76.81 111 LEU A C 1
ATOM 853 O O . LEU A 1 111 ? 5.966 -11.426 -10.096 1.00 76.81 111 LEU A O 1
ATOM 857 N N . GLY A 1 112 ? 6.052 -13.507 -9.292 1.00 65.06 112 GLY A N 1
ATOM 858 C CA . GLY A 1 112 ? 6.761 -14.060 -10.450 1.00 65.06 112 GLY A CA 1
ATOM 859 C C . GLY A 1 112 ? 8.239 -13.646 -10.596 1.00 65.06 112 GLY A C 1
ATOM 860 O O . GLY A 1 112 ? 8.858 -13.022 -9.731 1.00 65.06 112 GLY A O 1
ATOM 861 N N . GLY A 1 113 ? 8.849 -14.067 -11.712 1.00 55.66 113 GLY A N 1
ATOM 862 C CA . GLY A 1 113 ? 10.247 -13.764 -12.053 1.00 55.66 113 GLY A CA 1
ATOM 863 C C . GLY A 1 113 ? 11.238 -14.929 -11.980 1.00 55.66 113 GLY A C 1
ATOM 864 O O . GLY A 1 113 ? 12.439 -14.677 -11.963 1.00 55.66 113 GLY A O 1
ATOM 865 N N . LYS A 1 114 ? 10.774 -16.188 -11.979 1.00 48.88 114 LYS A N 1
ATOM 866 C CA . LYS A 1 114 ? 11.660 -17.372 -12.022 1.00 48.88 114 LYS A CA 1
ATOM 867 C C . LYS A 1 114 ? 12.563 -17.427 -13.269 1.00 48.88 114 LYS A C 1
ATOM 869 O O . LYS A 1 114 ? 13.609 -18.057 -13.215 1.00 48.88 114 LYS A O 1
ATOM 874 N N . ASN A 1 115 ? 12.191 -16.735 -14.351 1.00 51.78 115 ASN A N 1
ATOM 875 C CA . ASN A 1 115 ? 12.878 -16.801 -15.648 1.00 51.78 115 ASN A CA 1
ATOM 876 C C . ASN A 1 115 ? 13.705 -15.551 -15.993 1.00 51.78 115 ASN A C 1
ATOM 878 O O . ASN A 1 115 ? 14.234 -15.448 -17.098 1.00 51.78 115 ASN A O 1
ATOM 882 N N . ILE A 1 116 ? 13.840 -14.596 -15.070 1.00 59.56 116 ILE A N 1
ATOM 883 C CA . ILE A 1 116 ? 14.635 -13.389 -15.306 1.00 59.56 116 ILE A CA 1
ATOM 884 C C . ILE A 1 116 ? 16.029 -13.637 -14.726 1.00 59.56 116 ILE A C 1
ATOM 886 O O . ILE A 1 116 ? 16.201 -13.675 -13.511 1.00 59.56 116 ILE A O 1
ATOM 890 N N . LYS A 1 117 ? 17.033 -13.820 -15.598 1.00 56.41 117 LYS A N 1
ATOM 891 C CA . LYS A 1 117 ? 18.434 -14.069 -15.191 1.00 56.41 117 LYS A CA 1
ATOM 892 C C . LYS A 1 117 ? 19.046 -12.913 -14.386 1.00 56.41 117 LYS A C 1
ATOM 894 O O . LYS A 1 117 ? 19.996 -13.125 -13.640 1.00 56.41 117 LYS A O 1
ATOM 899 N N . LYS A 1 118 ? 18.520 -11.699 -14.556 1.00 67.06 118 LYS A N 1
ATOM 900 C CA . LYS A 1 118 ? 18.959 -10.476 -13.876 1.00 67.06 118 LYS A CA 1
ATOM 901 C C . LYS A 1 118 ? 18.103 -10.214 -12.634 1.00 67.06 118 LYS A C 1
ATOM 903 O O . LYS A 1 118 ? 16.891 -10.439 -12.638 1.00 67.06 118 LYS A O 1
ATOM 908 N N . LEU A 1 119 ? 18.736 -9.741 -11.560 1.00 70.06 119 LEU A N 1
ATOM 909 C CA . LEU A 1 119 ? 18.039 -9.399 -10.323 1.00 70.06 119 LEU A CA 1
ATOM 910 C C . LEU A 1 119 ? 17.156 -8.181 -10.563 1.00 70.06 119 LEU A C 1
ATOM 912 O O . LEU A 1 119 ? 17.628 -7.105 -10.893 1.00 70.06 119 LEU A O 1
ATOM 916 N N . MET A 1 120 ? 15.861 -8.371 -10.381 1.00 72.69 120 MET A N 1
ATOM 917 C CA . MET A 1 120 ? 14.888 -7.294 -10.478 1.00 72.69 120 MET A CA 1
ATOM 918 C C . MET A 1 120 ? 14.937 -6.383 -9.242 1.00 72.69 120 MET A C 1
ATOM 920 O O . MET A 1 120 ? 15.200 -6.894 -8.142 1.00 72.69 120 MET A O 1
ATOM 924 N N . PRO A 1 121 ? 14.666 -5.069 -9.378 1.00 76.50 121 PRO A N 1
ATOM 925 C CA . PRO A 1 121 ? 14.697 -4.145 -8.251 1.00 76.50 121 PRO A CA 1
ATOM 926 C C . PRO A 1 121 ? 13.771 -4.589 -7.113 1.00 76.50 121 PRO A C 1
ATOM 928 O O . PRO A 1 121 ? 12.654 -5.067 -7.318 1.00 76.50 121 PRO A O 1
ATOM 931 N N . ARG A 1 122 ? 14.244 -4.447 -5.873 1.00 82.19 122 ARG A N 1
ATOM 932 C CA . ARG A 1 122 ? 13.437 -4.714 -4.676 1.00 82.19 122 ARG A CA 1
ATOM 933 C C . ARG A 1 122 ? 12.885 -3.407 -4.133 1.00 82.19 122 ARG A C 1
ATOM 935 O O . ARG A 1 122 ? 13.650 -2.476 -3.882 1.00 82.19 122 ARG A O 1
ATOM 942 N N . ILE A 1 123 ? 11.588 -3.387 -3.857 1.00 87.44 123 ILE A N 1
ATOM 943 C CA . ILE A 1 123 ? 10.933 -2.292 -3.149 1.00 87.44 123 ILE A CA 1
ATOM 944 C C . ILE A 1 123 ? 11.067 -2.557 -1.651 1.00 87.44 123 ILE A C 1
ATOM 946 O O . ILE A 1 123 ? 10.696 -3.625 -1.161 1.00 87.44 123 ILE A O 1
ATOM 950 N N . LYS A 1 124 ? 11.660 -1.612 -0.917 1.00 90.06 124 LYS A N 1
ATOM 951 C CA . LYS A 1 124 ? 11.854 -1.772 0.527 1.00 90.06 124 LYS A CA 1
ATOM 952 C C . LYS A 1 124 ? 10.536 -1.530 1.274 1.00 90.06 124 LYS A C 1
ATOM 954 O O . LYS A 1 124 ? 9.817 -0.599 0.912 1.00 90.06 124 LYS A O 1
ATOM 959 N N . PRO A 1 125 ? 10.240 -2.313 2.327 1.00 94.19 125 PRO A N 1
ATOM 960 C CA . PRO A 1 125 ? 9.106 -2.036 3.193 1.00 94.19 125 PRO A CA 1
ATOM 961 C C . PRO A 1 125 ? 9.322 -0.729 3.957 1.00 94.19 125 PRO A C 1
ATOM 963 O O . PRO A 1 125 ? 10.461 -0.330 4.222 1.00 94.19 125 PRO A O 1
ATOM 966 N N . PHE A 1 126 ? 8.228 -0.089 4.350 1.00 96.00 126 PHE A N 1
ATOM 967 C CA . PHE A 1 126 ? 8.267 1.136 5.138 1.00 96.00 126 PHE A CA 1
ATOM 968 C C . PHE A 1 126 ? 7.131 1.194 6.161 1.00 96.00 126 PHE A C 1
ATOM 970 O O . PHE A 1 126 ? 6.194 0.396 6.156 1.00 96.00 126 PHE A O 1
ATOM 977 N N . ILE A 1 127 ? 7.260 2.157 7.067 1.00 96.88 127 ILE A N 1
ATOM 978 C CA . ILE A 1 127 ? 6.377 2.412 8.201 1.00 96.88 127 ILE A CA 1
ATOM 979 C C . ILE A 1 127 ? 6.055 3.903 8.226 1.00 96.88 127 ILE A C 1
ATOM 981 O O . ILE A 1 127 ? 6.949 4.729 8.029 1.00 96.88 127 ILE A O 1
ATOM 985 N N . ARG A 1 128 ? 4.791 4.258 8.454 1.00 97.06 128 ARG A N 1
ATOM 986 C CA . ARG A 1 128 ? 4.367 5.657 8.575 1.00 97.06 128 ARG A CA 1
ATOM 987 C C . ARG A 1 128 ? 3.330 5.820 9.673 1.00 97.06 128 ARG A C 1
ATOM 989 O O . ARG A 1 128 ? 2.472 4.961 9.878 1.00 97.06 128 ARG A O 1
ATOM 996 N N . SER A 1 129 ? 3.418 6.948 10.365 1.00 96.75 129 SER A N 1
ATOM 997 C CA . SER A 1 129 ? 2.376 7.393 11.283 1.00 96.75 129 SER A CA 1
ATOM 998 C C . SER A 1 129 ? 1.145 7.833 10.496 1.00 96.75 129 SER A C 1
ATOM 1000 O O . SER A 1 129 ? 1.254 8.345 9.382 1.00 96.75 129 SER A O 1
ATOM 1002 N N . THR A 1 130 ? -0.025 7.641 11.085 1.00 95.88 130 THR A N 1
ATOM 1003 C CA . THR A 1 130 ? -1.301 8.110 10.543 1.00 95.88 130 THR A CA 1
ATOM 1004 C C . THR A 1 130 ? -2.268 8.391 11.689 1.00 95.88 130 THR A C 1
ATOM 1006 O O . THR A 1 130 ? -1.917 8.203 12.852 1.00 95.88 130 THR A O 1
ATOM 1009 N N . SER A 1 131 ? -3.469 8.867 11.385 1.00 93.44 131 SER A N 1
ATOM 1010 C CA . SER A 1 131 ? -4.508 9.079 12.383 1.00 93.44 131 SER A CA 1
ATOM 1011 C C . SER A 1 131 ? -5.877 8.851 11.768 1.00 93.44 131 SER A C 1
ATOM 1013 O O . SER A 1 131 ? -6.257 9.535 10.822 1.00 93.44 131 SER A O 1
ATOM 1015 N N . LEU A 1 132 ? -6.622 7.907 12.332 1.00 96.38 132 LEU A N 1
ATOM 1016 C CA . LEU A 1 132 ? -8.040 7.714 12.053 1.00 96.38 132 LEU A CA 1
ATOM 1017 C C . LEU A 1 132 ? -8.709 7.201 13.324 1.00 96.38 132 LEU A C 1
ATOM 1019 O O . LEU A 1 132 ? -8.157 6.355 14.024 1.00 96.38 132 LEU A O 1
ATOM 1023 N N . THR A 1 133 ? -9.886 7.728 13.645 1.00 95.62 133 THR A N 1
ATOM 1024 C CA . THR A 1 133 ? -10.696 7.238 14.764 1.00 95.62 133 THR A CA 1
ATOM 1025 C C . THR A 1 133 ? -11.931 6.556 14.204 1.00 95.62 133 THR A C 1
ATOM 1027 O O . THR A 1 133 ? -12.672 7.182 13.454 1.00 95.62 133 THR A O 1
ATOM 1030 N N . ILE A 1 134 ? -12.154 5.300 14.583 1.00 93.62 134 ILE A N 1
ATOM 1031 C CA . ILE A 1 134 ? -13.291 4.495 14.134 1.00 93.62 134 ILE A CA 1
ATOM 1032 C C . ILE A 1 134 ? -14.152 4.180 15.353 1.00 93.62 134 ILE A C 1
ATOM 1034 O O . ILE A 1 134 ? -13.668 3.618 16.342 1.00 93.62 134 ILE A O 1
ATOM 1038 N N . GLN A 1 135 ? -15.420 4.581 15.306 1.00 91.69 135 GLN A N 1
ATOM 1039 C CA . GLN A 1 135 ? -16.375 4.294 16.375 1.00 91.69 135 GLN A CA 1
ATOM 1040 C C . GLN A 1 135 ? -16.799 2.817 16.338 1.00 91.69 135 GLN A C 1
ATOM 1042 O O . GLN A 1 135 ? -16.640 2.160 15.304 1.00 91.69 135 GLN A O 1
ATOM 1047 N N . PRO A 1 136 ? -17.316 2.261 17.444 1.00 87.25 136 PRO A N 1
ATOM 1048 C CA . PRO A 1 136 ? -17.948 0.942 17.422 1.00 87.25 136 PRO A CA 1
ATOM 1049 C C . PRO A 1 136 ? -19.025 0.851 16.332 1.00 87.25 136 PRO A C 1
ATOM 1051 O O . PRO A 1 136 ? -19.759 1.815 16.125 1.00 87.25 136 PRO A O 1
ATOM 1054 N N . ASP A 1 137 ? -19.099 -0.289 15.642 1.00 85.00 137 ASP A N 1
ATOM 1055 C CA . ASP A 1 137 ? -20.084 -0.582 14.587 1.00 85.00 137 ASP A CA 1
ATOM 1056 C C . ASP A 1 137 ? -20.100 0.430 13.426 1.00 85.00 137 ASP A C 1
ATOM 1058 O O . ASP A 1 137 ? -21.125 0.656 12.786 1.00 85.00 137 ASP A O 1
ATOM 1062 N N . SER A 1 138 ? -18.949 1.041 13.142 1.00 90.50 138 SER A N 1
ATOM 1063 C CA . SER A 1 138 ? -18.777 1.987 12.038 1.00 90.50 138 SER A CA 1
ATOM 1064 C C . SER A 1 138 ? -17.584 1.619 11.163 1.00 90.50 138 SER A C 1
ATOM 1066 O O . SER A 1 138 ? -16.735 0.809 11.552 1.00 90.50 138 SER A O 1
ATOM 1068 N N . SER A 1 139 ? -17.524 2.229 9.983 1.00 93.44 139 SER A N 1
ATOM 1069 C CA . SER A 1 139 ? -16.366 2.196 9.098 1.00 93.44 139 SER A CA 1
ATOM 1070 C C . SER A 1 139 ? -15.729 3.578 8.974 1.00 93.44 139 SER A C 1
ATOM 1072 O O . SER A 1 139 ? -16.349 4.606 9.258 1.00 93.44 139 SER A O 1
ATOM 1074 N N . GLY A 1 140 ? -14.464 3.597 8.572 1.00 95.00 140 GLY A N 1
ATOM 1075 C CA . GLY A 1 140 ? -13.752 4.816 8.230 1.00 95.00 140 GLY A CA 1
ATOM 1076 C C . GLY A 1 140 ? -12.730 4.568 7.133 1.00 95.00 140 GLY A C 1
ATOM 1077 O O . GLY A 1 140 ? -12.151 3.484 7.044 1.00 95.00 140 GLY A O 1
ATOM 1078 N N . ASP A 1 141 ? -12.491 5.604 6.336 1.00 96.69 141 ASP A N 1
ATOM 1079 C CA . ASP A 1 141 ? -11.542 5.561 5.233 1.00 96.69 141 ASP A CA 1
ATOM 1080 C C . ASP A 1 141 ? -10.186 6.115 5.666 1.00 96.69 141 ASP A C 1
ATOM 1082 O O . ASP A 1 141 ? -10.046 7.266 6.092 1.00 96.69 141 ASP A O 1
ATOM 1086 N N . LEU A 1 142 ? -9.161 5.277 5.548 1.00 95.94 142 LEU A N 1
ATOM 1087 C CA . LEU A 1 142 ? -7.779 5.621 5.826 1.00 95.94 142 LEU A CA 1
ATOM 1088 C C . LEU A 1 142 ? -7.033 5.854 4.512 1.00 95.94 142 LEU A C 1
ATOM 1090 O O . LEU A 1 142 ? -6.713 4.904 3.799 1.00 95.94 142 LEU A O 1
ATOM 1094 N N . LYS A 1 143 ? -6.687 7.110 4.220 1.00 94.75 143 LYS A N 1
ATOM 1095 C CA . LYS A 1 143 ? -5.781 7.434 3.112 1.00 94.75 143 LYS A CA 1
ATOM 1096 C C . LYS A 1 143 ? -4.331 7.175 3.525 1.00 94.75 143 LYS A C 1
ATOM 1098 O O . LYS A 1 143 ? -3.839 7.758 4.493 1.00 94.75 143 LYS A O 1
ATOM 1103 N N . ILE A 1 144 ? -3.636 6.329 2.774 1.00 94.44 144 ILE A N 1
ATOM 1104 C CA . ILE A 1 144 ? -2.226 5.993 2.975 1.00 94.44 144 ILE A CA 1
ATOM 1105 C C . ILE A 1 144 ? -1.400 6.280 1.721 1.00 94.44 144 ILE A C 1
ATOM 1107 O O . ILE A 1 144 ? -1.926 6.359 0.613 1.00 94.44 144 ILE A O 1
ATOM 1111 N N . VAL 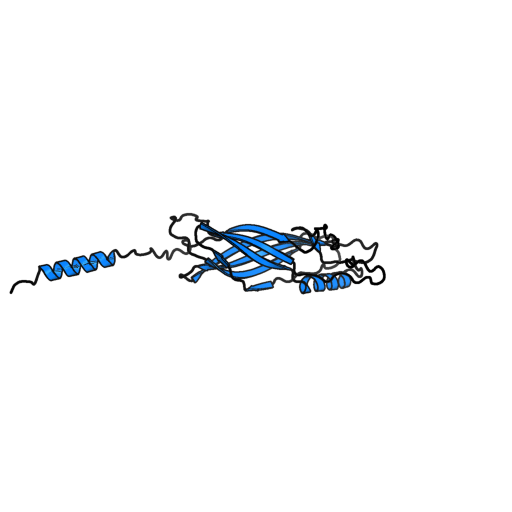A 1 145 ? -0.086 6.400 1.899 1.00 93.25 145 VAL A N 1
ATOM 1112 C CA . VAL A 1 145 ? 0.867 6.340 0.788 1.00 93.25 145 VAL A CA 1
ATOM 1113 C C . VAL A 1 145 ? 1.224 4.874 0.584 1.00 93.25 145 VAL A C 1
ATOM 1115 O O . VAL A 1 145 ? 1.711 4.236 1.519 1.00 93.25 145 VAL A O 1
ATOM 1118 N N . LEU A 1 146 ? 0.981 4.350 -0.615 1.00 92.06 146 LEU A N 1
ATOM 1119 C CA . LEU A 1 146 ? 1.298 2.973 -0.982 1.00 92.06 146 LEU A CA 1
ATOM 1120 C C . LEU A 1 146 ? 2.710 2.872 -1.566 1.00 92.06 146 LEU A C 1
ATOM 1122 O O . LEU A 1 146 ? 3.489 2.027 -1.139 1.00 92.06 146 LEU A O 1
ATOM 1126 N N . LEU A 1 147 ? 3.073 3.779 -2.475 1.00 90.31 147 LEU A N 1
ATOM 1127 C CA . LEU A 1 147 ? 4.428 3.930 -3.013 1.00 90.31 147 LEU A CA 1
ATOM 1128 C C . LEU A 1 147 ? 4.788 5.408 -3.077 1.00 90.31 147 LEU A C 1
ATOM 1130 O O . LEU A 1 147 ? 3.983 6.223 -3.516 1.00 90.31 147 LEU A O 1
ATOM 1134 N N . THR A 1 148 ? 6.002 5.764 -2.663 1.00 88.56 148 THR A N 1
ATOM 1135 C CA . THR A 1 148 ? 6.462 7.152 -2.773 1.00 88.56 148 THR A CA 1
ATOM 1136 C C . THR A 1 148 ? 7.085 7.425 -4.138 1.00 88.56 148 THR A C 1
ATOM 1138 O O . THR A 1 148 ? 7.673 6.527 -4.745 1.00 88.56 148 THR A O 1
ATOM 1141 N N . LYS A 1 149 ? 7.075 8.692 -4.554 1.00 85.81 149 LYS A N 1
ATOM 1142 C CA . LYS A 1 149 ? 7.850 9.231 -5.676 1.00 85.81 149 LYS A CA 1
ATOM 1143 C C . LYS A 1 149 ? 9.293 8.715 -5.673 1.00 85.81 149 LYS A C 1
ATOM 1145 O O . LYS A 1 149 ? 9.726 8.062 -6.613 1.00 85.81 149 LYS A O 1
ATOM 1150 N N . ALA A 1 150 ? 10.000 8.902 -4.559 1.00 87.06 150 ALA A N 1
ATOM 1151 C CA . ALA A 1 150 ? 11.398 8.485 -4.429 1.00 87.06 150 ALA A CA 1
ATOM 1152 C C . ALA A 1 150 ? 11.601 6.960 -4.550 1.00 87.06 150 ALA A C 1
ATOM 1154 O O . ALA A 1 150 ? 12.680 6.496 -4.917 1.00 87.06 150 ALA A O 1
ATOM 1155 N N . MET A 1 151 ? 10.589 6.154 -4.206 1.00 88.88 151 MET A N 1
ATOM 1156 C CA . MET A 1 151 ? 10.644 4.703 -4.393 1.00 88.88 151 MET A CA 1
ATOM 1157 C C . MET A 1 151 ? 10.463 4.320 -5.861 1.00 88.88 151 MET A C 1
ATOM 1159 O O . MET A 1 151 ? 11.142 3.395 -6.302 1.00 88.88 151 MET A O 1
ATOM 1163 N N . LYS A 1 152 ? 9.601 5.033 -6.599 1.00 85.06 152 LYS A N 1
ATOM 1164 C CA . LYS A 1 152 ? 9.431 4.871 -8.049 1.00 85.06 152 LYS A CA 1
ATOM 1165 C C . LYS A 1 152 ? 10.699 5.276 -8.803 1.00 85.06 152 LYS A C 1
ATOM 1167 O O . LYS A 1 152 ? 11.246 4.456 -9.525 1.00 85.06 152 LYS A O 1
ATOM 1172 N N . GLU A 1 153 ? 11.256 6.454 -8.521 1.00 83.25 153 GLU A N 1
ATOM 1173 C CA . GLU A 1 153 ? 12.525 6.926 -9.111 1.00 83.25 153 GLU A CA 1
ATOM 1174 C C . GLU A 1 153 ? 13.653 5.907 -8.913 1.00 83.25 153 GLU A C 1
ATOM 1176 O O . GLU A 1 153 ? 14.277 5.428 -9.855 1.00 83.25 153 GLU A O 1
ATOM 1181 N N . LYS A 1 154 ? 13.843 5.461 -7.668 1.00 86.62 154 LYS A N 1
ATOM 1182 C CA . LYS A 1 154 ? 14.864 4.464 -7.344 1.00 86.62 154 LYS A CA 1
ATOM 1183 C C . LYS A 1 154 ? 14.618 3.108 -8.006 1.00 86.62 154 LYS A C 1
ATOM 1185 O O . LYS A 1 154 ? 15.569 2.354 -8.229 1.00 86.62 154 LYS A O 1
ATOM 1190 N N . PHE A 1 155 ? 13.356 2.749 -8.233 1.00 86.38 155 PHE A N 1
ATOM 1191 C CA . PHE A 1 155 ? 13.006 1.531 -8.951 1.00 86.38 155 PHE A CA 1
ATOM 1192 C C . PHE A 1 155 ? 13.490 1.613 -10.401 1.00 86.38 155 PHE A C 1
ATOM 1194 O O . PHE A 1 155 ? 14.145 0.672 -10.848 1.00 86.38 155 PHE A O 1
ATOM 1201 N N . VAL A 1 156 ? 13.249 2.741 -11.077 1.00 82.19 156 VAL A N 1
ATOM 1202 C CA . VAL A 1 156 ? 13.701 3.010 -12.453 1.00 82.19 156 VAL A CA 1
ATOM 1203 C C . VAL A 1 156 ? 15.213 2.959 -12.557 1.00 82.19 156 VAL A C 1
ATOM 1205 O O . VAL A 1 156 ? 15.738 2.178 -13.346 1.00 82.19 156 VAL A O 1
ATOM 1208 N N . ASP A 1 157 ? 15.923 3.693 -11.697 1.00 85.19 157 ASP A N 1
ATOM 1209 C CA . ASP A 1 157 ? 17.389 3.714 -11.702 1.00 85.19 157 ASP A CA 1
ATOM 1210 C C . ASP A 1 157 ? 17.963 2.299 -11.579 1.00 85.19 157 ASP A C 1
ATOM 1212 O O . ASP A 1 157 ? 18.859 1.887 -12.318 1.00 85.19 157 ASP A O 1
ATOM 1216 N N . LYS A 1 158 ? 17.404 1.506 -10.653 1.00 86.19 158 LYS A N 1
ATOM 1217 C CA . LYS A 1 158 ? 17.815 0.114 -10.462 1.00 86.19 158 LYS A CA 1
ATOM 1218 C C . LYS A 1 158 ? 17.386 -0.795 -11.600 1.00 86.19 158 LYS A C 1
ATOM 1220 O O . LYS A 1 158 ? 18.055 -1.801 -11.828 1.00 86.19 158 LYS A O 1
ATOM 1225 N N . TYR A 1 159 ? 16.286 -0.510 -12.282 1.00 84.12 159 TYR A N 1
ATOM 1226 C CA . TYR A 1 159 ? 15.907 -1.250 -13.474 1.00 84.12 159 TYR A CA 1
ATOM 1227 C C . TYR A 1 159 ? 16.961 -1.030 -14.565 1.00 84.12 159 TYR A C 1
ATOM 1229 O O . TYR A 1 159 ? 17.574 -1.999 -15.013 1.00 84.12 159 TYR A O 1
ATOM 1237 N N . ILE A 1 160 ? 17.254 0.228 -14.901 1.00 83.81 160 ILE A N 1
ATOM 1238 C CA . ILE A 1 160 ? 18.225 0.597 -15.939 1.00 83.81 160 ILE A CA 1
ATOM 1239 C C . ILE A 1 160 ? 19.609 0.025 -15.609 1.00 83.81 160 ILE A C 1
ATOM 1241 O O . ILE A 1 160 ? 20.234 -0.605 -16.457 1.00 83.81 160 ILE A O 1
ATOM 1245 N N . GLU A 1 161 ? 20.060 0.131 -14.355 1.00 86.62 161 GLU A N 1
ATOM 1246 C CA . GLU A 1 161 ? 21.338 -0.440 -13.903 1.00 86.62 161 GLU A CA 1
ATOM 1247 C C . GLU A 1 161 ? 21.412 -1.963 -14.107 1.00 86.62 161 GLU A C 1
ATOM 1249 O O . GLU A 1 161 ? 22.432 -2.492 -14.549 1.00 86.62 161 GLU A O 1
ATOM 1254 N N . ASN A 1 162 ? 20.335 -2.692 -13.794 1.00 84.88 162 ASN A N 1
ATOM 1255 C CA . ASN A 1 162 ? 20.327 -4.149 -13.903 1.00 84.88 162 ASN A CA 1
ATOM 1256 C C . ASN A 1 162 ? 20.197 -4.612 -15.359 1.00 84.88 162 ASN A C 1
ATOM 1258 O O . ASN A 1 162 ? 20.869 -5.564 -15.775 1.00 84.88 162 ASN A O 1
ATOM 1262 N N . PHE A 1 163 ? 19.323 -3.977 -16.142 1.00 81.62 163 PHE A N 1
ATOM 1263 C CA . PHE A 1 163 ? 18.975 -4.428 -17.488 1.00 81.62 163 PHE A CA 1
ATOM 1264 C C . PHE A 1 163 ? 19.845 -3.815 -18.584 1.00 81.62 163 PHE A C 1
ATOM 1266 O O . PHE A 1 163 ? 20.121 -4.525 -19.551 1.00 81.62 163 PHE A O 1
ATOM 1273 N N . GLY A 1 164 ? 20.410 -2.627 -18.364 1.00 84.44 164 GLY A N 1
ATOM 1274 C CA . GLY A 1 164 ? 21.199 -1.888 -19.353 1.00 84.44 164 GLY A CA 1
ATOM 1275 C C . GLY A 1 164 ? 20.348 -1.314 -20.488 1.00 84.44 164 GLY A C 1
ATOM 1276 O O . GLY A 1 164 ? 20.892 -0.979 -21.532 1.00 84.44 164 GLY A O 1
ATOM 1277 N N . GLU A 1 165 ? 19.033 -1.262 -20.291 1.00 82.25 165 GLU A N 1
ATOM 1278 C CA . GLU A 1 165 ? 18.030 -0.769 -21.231 1.00 82.25 165 GLU A CA 1
ATOM 1279 C C . GLU A 1 165 ? 17.094 0.169 -20.463 1.00 82.25 165 GLU A C 1
ATOM 1281 O O . GLU A 1 165 ? 16.762 -0.109 -19.302 1.00 82.25 165 GLU A O 1
ATOM 1286 N N . ASP A 1 166 ? 16.714 1.281 -21.087 1.00 80.44 166 ASP A N 1
ATOM 1287 C CA . ASP A 1 166 ? 15.723 2.205 -20.552 1.00 80.44 166 ASP A CA 1
ATOM 1288 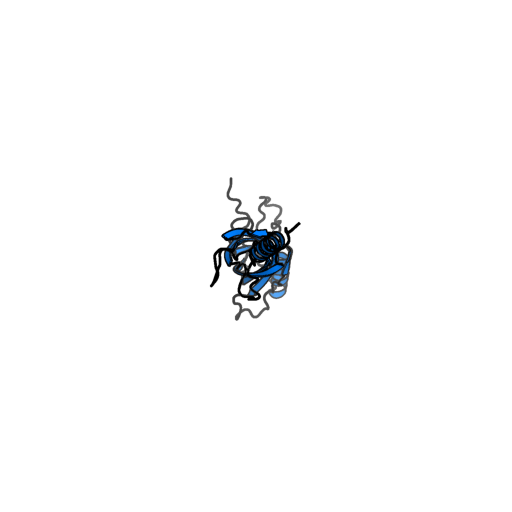C C . ASP A 1 166 ? 14.363 1.864 -21.167 1.00 80.44 166 ASP A C 1
ATOM 1290 O O . ASP A 1 166 ? 14.215 1.975 -22.382 1.00 80.44 166 ASP A O 1
ATOM 1294 N N . PRO A 1 167 ? 13.367 1.427 -20.376 1.00 72.75 167 PRO A N 1
ATOM 1295 C CA . PRO A 1 167 ? 12.016 1.176 -20.877 1.00 72.75 167 PRO A CA 1
ATOM 1296 C C . PRO A 1 167 ? 11.371 2.373 -21.570 1.00 72.75 167 PRO A C 1
ATOM 1298 O O . PRO A 1 167 ? 10.413 2.185 -22.302 1.00 72.75 167 PRO A O 1
ATOM 1301 N N . ARG A 1 168 ? 11.895 3.584 -21.350 1.00 71.88 168 ARG A N 1
ATOM 1302 C CA . ARG A 1 168 ? 11.425 4.801 -22.012 1.00 71.88 168 ARG A CA 1
ATOM 1303 C C . ARG A 1 168 ? 11.892 4.929 -23.465 1.00 71.88 168 ARG A C 1
ATOM 1305 O O . ARG A 1 168 ? 11.396 5.789 -24.189 1.00 71.88 168 ARG A O 1
ATOM 1312 N N . ASP A 1 169 ? 12.858 4.117 -23.895 1.00 73.94 169 ASP A N 1
ATOM 1313 C CA . ASP A 1 169 ? 13.384 4.158 -25.257 1.00 73.94 169 ASP A CA 1
ATOM 1314 C C . ASP A 1 169 ? 12.492 3.358 -26.230 1.00 73.94 169 ASP A C 1
ATOM 1316 O O . ASP A 1 169 ? 12.159 2.197 -25.962 1.00 73.94 169 ASP A O 1
ATOM 1320 N N . PRO A 1 170 ? 12.160 3.908 -27.419 1.00 67.56 170 PRO A N 1
ATOM 1321 C CA . PRO A 1 170 ? 11.375 3.194 -28.421 1.00 67.56 170 PRO A CA 1
ATOM 1322 C C . PRO A 1 170 ? 12.022 1.859 -28.822 1.00 67.56 170 PRO A C 1
ATOM 1324 O O . PRO A 1 170 ? 13.159 1.822 -29.297 1.00 67.56 170 PRO A O 1
ATOM 1327 N N . GLY A 1 171 ? 11.274 0.761 -28.692 1.00 68.44 171 GLY A N 1
ATOM 1328 C CA . GLY A 1 171 ? 11.727 -0.587 -29.058 1.00 68.44 171 GLY A CA 1
ATOM 1329 C C . GLY A 1 171 ? 12.345 -1.401 -27.916 1.00 68.44 171 GLY A C 1
ATOM 1330 O O . GLY A 1 171 ? 12.815 -2.514 -28.164 1.00 68.44 171 GLY A O 1
ATOM 1331 N N . VAL A 1 172 ? 12.336 -0.886 -26.683 1.00 71.88 172 VAL A N 1
ATOM 1332 C CA . VAL A 1 172 ? 12.669 -1.656 -25.479 1.00 71.88 172 VAL A CA 1
ATOM 1333 C C . VAL A 1 172 ? 11.397 -2.261 -24.885 1.00 71.88 172 VAL A C 1
ATOM 1335 O O . VAL A 1 172 ? 10.549 -1.555 -24.354 1.00 71.88 172 VAL A O 1
ATOM 1338 N N . ASP A 1 173 ? 11.282 -3.591 -24.908 1.00 69.38 173 ASP A N 1
ATOM 1339 C CA . ASP A 1 173 ? 10.185 -4.281 -24.222 1.00 69.38 173 ASP A CA 1
ATOM 1340 C C . ASP A 1 173 ? 10.423 -4.275 -22.703 1.00 69.38 173 ASP A C 1
ATOM 1342 O O . ASP A 1 173 ? 11.245 -5.032 -22.160 1.00 69.38 173 ASP A O 1
ATOM 1346 N N . ALA A 1 174 ? 9.682 -3.419 -22.002 1.00 67.38 174 ALA A N 1
ATOM 1347 C CA . ALA A 1 174 ? 9.735 -3.298 -20.555 1.00 67.38 174 ALA A CA 1
ATOM 1348 C C . ALA A 1 174 ? 9.372 -4.622 -19.857 1.00 67.38 174 ALA A C 1
ATOM 1350 O O . ALA A 1 174 ? 8.345 -5.257 -20.108 1.00 67.38 174 ALA A O 1
ATOM 1351 N N . LYS A 1 175 ? 10.216 -5.057 -18.917 1.00 69.81 175 LYS A N 1
ATOM 1352 C CA . LYS A 1 175 ? 9.973 -6.262 -18.116 1.00 69.81 175 LYS A CA 1
ATOM 1353 C C . LYS A 1 175 ? 9.224 -5.888 -16.841 1.00 69.81 175 LYS A C 1
ATOM 1355 O O . LYS A 1 175 ? 9.839 -5.680 -15.793 1.00 69.81 175 LYS A O 1
ATOM 1360 N N . PHE A 1 176 ? 7.900 -5.824 -16.939 1.00 70.06 176 PHE A N 1
ATOM 1361 C CA . PHE A 1 176 ? 7.022 -5.436 -15.835 1.00 70.06 176 PHE A CA 1
ATOM 1362 C C . PHE A 1 176 ? 7.089 -6.385 -14.643 1.00 70.06 176 PHE A C 1
ATOM 1364 O O . PHE A 1 176 ? 7.272 -7.601 -14.776 1.00 70.06 176 PHE A O 1
ATOM 1371 N N . LEU A 1 177 ? 6.921 -5.807 -13.454 1.00 74.50 177 LEU A N 1
ATOM 1372 C CA . LEU A 1 177 ? 6.941 -6.541 -12.201 1.00 74.50 177 LEU A CA 1
ATOM 1373 C C . LEU A 1 177 ? 5.669 -6.307 -11.417 1.00 74.50 177 LEU A C 1
ATOM 1375 O O . LEU A 1 177 ? 5.414 -5.209 -10.924 1.00 74.50 177 LEU A O 1
ATOM 1379 N N . SER A 1 178 ? 4.928 -7.388 -11.232 1.00 84.06 178 SER A N 1
ATOM 1380 C CA . SER A 1 178 ? 3.822 -7.419 -10.297 1.00 84.06 178 SER A CA 1
ATOM 1381 C C . SER A 1 178 ? 4.338 -7.657 -8.875 1.00 84.06 178 SER A C 1
ATOM 1383 O O . SER A 1 178 ? 5.291 -8.408 -8.642 1.00 84.06 178 SER A O 1
ATOM 1385 N N . TYR A 1 179 ? 3.701 -7.016 -7.907 1.00 87.00 179 TYR A N 1
ATOM 1386 C CA . TYR A 1 179 ? 3.942 -7.144 -6.480 1.00 87.00 179 TYR A CA 1
ATOM 1387 C C . TYR A 1 179 ? 2.604 -7.271 -5.759 1.00 87.00 179 TYR A C 1
ATOM 1389 O O . TYR A 1 179 ? 1.639 -6.601 -6.108 1.00 87.00 179 TYR A O 1
ATOM 1397 N N . THR A 1 180 ? 2.570 -8.066 -4.699 1.00 90.31 180 THR A N 1
ATOM 1398 C CA . THR A 1 180 ? 1.541 -7.951 -3.667 1.00 90.31 180 THR A CA 1
ATOM 1399 C C . THR A 1 180 ? 2.055 -6.996 -2.601 1.00 90.31 180 THR A C 1
ATOM 1401 O O . THR A 1 180 ? 3.073 -7.263 -1.953 1.00 90.31 180 THR A O 1
ATOM 1404 N N . ALA A 1 181 ? 1.378 -5.864 -2.445 1.00 92.88 181 ALA A N 1
ATOM 1405 C CA . ALA A 1 181 ? 1.591 -4.942 -1.347 1.00 92.88 181 ALA A CA 1
ATOM 1406 C C . ALA A 1 181 ? 0.735 -5.389 -0.156 1.00 92.88 181 ALA A C 1
ATOM 1408 O O . ALA A 1 181 ? -0.488 -5.281 -0.171 1.00 92.88 181 ALA A O 1
ATOM 1409 N N . HIS A 1 182 ? 1.401 -5.893 0.877 1.00 96.12 182 HIS A N 1
ATOM 1410 C CA . HIS A 1 182 ? 0.795 -6.260 2.149 1.00 96.12 182 HIS A CA 1
ATOM 1411 C C . HIS A 1 182 ? 0.780 -5.036 3.062 1.00 96.12 182 HIS A C 1
ATOM 1413 O O . HIS A 1 182 ? 1.846 -4.519 3.434 1.00 96.12 182 HIS A O 1
ATOM 1419 N N . ILE A 1 183 ? -0.414 -4.585 3.435 1.00 96.94 183 ILE A N 1
ATOM 1420 C CA . ILE A 1 183 ? -0.621 -3.421 4.290 1.00 96.94 183 ILE A CA 1
ATOM 1421 C C . ILE A 1 183 ? -1.078 -3.895 5.663 1.00 96.94 183 ILE A C 1
ATOM 1423 O O . ILE A 1 183 ? -2.077 -4.599 5.790 1.00 96.94 183 ILE A O 1
ATOM 1427 N N . LYS A 1 184 ? -0.367 -3.479 6.711 1.00 96.94 184 LYS A N 1
ATOM 1428 C CA . LYS A 1 184 ? -0.751 -3.755 8.097 1.00 96.94 184 LYS A CA 1
ATOM 1429 C C . LYS A 1 184 ? -1.011 -2.455 8.844 1.00 96.94 184 LYS A C 1
ATOM 1431 O O . LYS A 1 184 ? -0.177 -1.553 8.855 1.00 96.94 184 LYS A O 1
ATOM 1436 N N . ILE A 1 185 ? -2.174 -2.368 9.473 1.00 96.81 185 ILE A N 1
ATOM 1437 C CA . ILE A 1 185 ? -2.672 -1.189 10.177 1.00 96.81 185 ILE A CA 1
ATOM 1438 C C . ILE A 1 185 ? -2.641 -1.462 11.675 1.00 96.81 185 ILE A C 1
ATOM 1440 O O . ILE A 1 185 ? -3.045 -2.529 12.132 1.00 96.81 185 ILE A O 1
ATOM 1444 N N . TYR A 1 186 ? -2.172 -0.478 12.438 1.00 95.12 186 TYR A N 1
ATOM 1445 C CA . TYR A 1 186 ? -2.025 -0.561 13.884 1.00 95.12 186 TYR A CA 1
ATOM 1446 C C . TYR A 1 186 ? -2.845 0.530 14.565 1.00 95.12 186 TYR A C 1
ATOM 1448 O O . TYR A 1 186 ? -2.728 1.722 14.256 1.00 95.12 186 TYR A O 1
ATOM 1456 N N . GLY A 1 187 ? -3.640 0.116 15.543 1.00 93.62 187 GLY A N 1
ATOM 1457 C CA . GLY A 1 187 ? -4.475 0.985 16.349 1.00 93.62 187 GLY A CA 1
ATOM 1458 C C . GLY A 1 187 ? -4.506 0.582 17.815 1.00 93.62 187 GLY A C 1
ATOM 1459 O O . GLY A 1 187 ? -3.888 -0.399 18.243 1.00 93.62 187 GLY A O 1
ATOM 1460 N N . LYS A 1 188 ? -5.204 1.391 18.609 1.00 90.81 188 LYS A N 1
ATOM 1461 C CA . LYS A 1 188 ? -5.511 1.084 20.002 1.00 90.81 188 LYS A CA 1
ATOM 1462 C C . LYS A 1 188 ? -6.927 1.474 20.365 1.00 90.81 188 LYS A C 1
ATOM 1464 O O . LYS A 1 188 ? -7.430 2.492 19.894 1.00 90.81 188 LYS A O 1
ATOM 1469 N N . GLU A 1 189 ? -7.526 0.705 21.254 1.00 87.44 189 GLU A N 1
ATOM 1470 C CA . GLU A 1 189 ? -8.800 1.062 21.866 1.00 87.44 189 GLU A CA 1
ATOM 1471 C C . GLU A 1 189 ? -8.654 2.281 22.775 1.00 87.44 189 GLU A C 1
ATOM 1473 O O . GLU A 1 189 ? -7.642 2.466 23.456 1.00 87.44 189 GLU A O 1
ATOM 1478 N N . VAL A 1 190 ? -9.699 3.095 22.834 1.00 84.56 190 VAL A N 1
ATOM 1479 C CA . VAL A 1 190 ? -9.814 4.220 23.758 1.00 84.56 190 VAL A CA 1
ATOM 1480 C C . VAL A 1 190 ? -11.033 3.988 24.647 1.00 84.56 190 VAL A C 1
ATOM 1482 O O . VAL A 1 190 ? -12.096 3.688 24.112 1.00 84.56 190 VAL A O 1
ATOM 1485 N N . PRO A 1 191 ? -10.914 4.145 25.980 1.00 78.44 191 PRO A N 1
ATOM 1486 C CA . PRO A 1 191 ? -9.733 4.584 26.742 1.00 78.44 191 PRO A CA 1
ATOM 1487 C C . PRO A 1 191 ? -8.744 3.464 27.117 1.00 78.44 191 PRO A C 1
ATOM 1489 O O . PRO A 1 191 ? -7.690 3.748 27.679 1.00 78.44 191 PRO A O 1
ATOM 1492 N N . PHE A 1 192 ? -9.067 2.203 26.830 1.00 75.56 192 PHE A N 1
ATOM 1493 C CA . PHE A 1 192 ? -8.391 1.043 27.425 1.00 75.56 192 PHE A CA 1
ATOM 1494 C C . PHE A 1 192 ? -6.969 0.774 26.912 1.00 75.56 192 PHE A C 1
ATOM 1496 O O . PHE A 1 192 ? -6.223 0.029 27.542 1.00 75.56 192 PHE A O 1
ATOM 1503 N N . ASN A 1 193 ? -6.559 1.404 25.807 1.00 80.62 193 ASN A N 1
ATOM 1504 C CA . ASN A 1 193 ? -5.211 1.334 25.233 1.00 80.62 193 ASN A CA 1
ATOM 1505 C C . ASN A 1 193 ? -4.778 -0.088 24.810 1.00 80.62 193 ASN A C 1
ATOM 1507 O O . ASN A 1 193 ? -3.587 -0.329 24.580 1.00 80.62 193 ASN A O 1
ATOM 1511 N N . ASN A 1 194 ? -5.730 -1.019 24.675 1.00 82.44 194 ASN A N 1
ATOM 1512 C CA . ASN A 1 194 ? -5.506 -2.341 24.094 1.00 82.44 194 ASN A CA 1
ATOM 1513 C C . ASN A 1 194 ? -5.056 -2.190 22.643 1.00 82.44 194 ASN A C 1
ATOM 1515 O O . ASN A 1 194 ? -5.579 -1.346 21.919 1.00 82.44 194 ASN A O 1
ATOM 1519 N N . LYS A 1 195 ? -4.078 -2.992 22.215 1.00 86.81 195 LYS A N 1
ATOM 1520 C CA . LYS A 1 195 ? -3.590 -2.970 20.831 1.00 86.81 195 LYS A CA 1
ATOM 1521 C C . LYS A 1 195 ? -4.568 -3.708 19.926 1.00 86.81 195 LYS A C 1
ATOM 1523 O O . LYS A 1 195 ? -4.983 -4.811 20.263 1.00 86.81 195 LYS A O 1
ATOM 1528 N N . VAL A 1 196 ? -4.846 -3.118 18.771 1.00 87.56 196 VAL A N 1
ATOM 1529 C CA . VAL A 1 196 ? -5.642 -3.725 17.704 1.00 87.56 196 VAL A CA 1
ATOM 1530 C C . VAL A 1 196 ? -4.856 -3.597 16.408 1.00 87.56 196 VAL A C 1
ATOM 1532 O O . VAL A 1 196 ? -4.252 -2.555 16.146 1.00 87.56 196 VAL A O 1
ATOM 1535 N N . ASP A 1 197 ? -4.838 -4.646 15.599 1.00 91.00 197 ASP A N 1
ATOM 1536 C CA . ASP A 1 197 ? -4.241 -4.614 14.273 1.00 91.00 197 ASP A CA 1
ATOM 1537 C C . ASP A 1 197 ? -5.102 -5.360 13.260 1.00 91.00 197 ASP A C 1
ATOM 1539 O O . ASP A 1 197 ? -5.863 -6.260 13.604 1.00 91.00 197 ASP A O 1
ATOM 1543 N N . THR A 1 198 ? -4.991 -4.937 12.008 1.00 92.69 198 THR A N 1
ATOM 1544 C CA . THR A 1 198 ? -5.639 -5.576 10.864 1.00 92.69 198 THR A CA 1
ATOM 1545 C C . THR A 1 198 ? -4.727 -5.473 9.651 1.00 92.69 198 THR A C 1
ATOM 1547 O O . THR A 1 198 ? -3.763 -4.698 9.650 1.00 92.69 198 THR A O 1
ATOM 1550 N N . SER A 1 199 ? -4.989 -6.270 8.627 1.00 94.75 199 SER A N 1
ATOM 1551 C CA . SER A 1 199 ? -4.184 -6.284 7.411 1.00 94.75 199 SER A CA 1
ATOM 1552 C C . SER A 1 199 ? -5.030 -6.574 6.188 1.00 94.75 199 SER A C 1
ATOM 1554 O O . SER A 1 199 ? -6.037 -7.271 6.282 1.00 94.75 199 SER A O 1
ATOM 1556 N N . GLY A 1 200 ? -4.567 -6.093 5.044 1.00 94.06 200 GLY A N 1
ATOM 1557 C CA . GLY A 1 200 ? -5.113 -6.440 3.745 1.00 94.06 200 GLY A CA 1
ATOM 1558 C C . GLY A 1 200 ? -4.050 -6.308 2.664 1.00 94.06 200 GLY A C 1
ATOM 1559 O O . GLY A 1 200 ? -2.984 -5.726 2.887 1.00 94.06 200 GLY A O 1
ATOM 1560 N N . ASP A 1 201 ? -4.359 -6.866 1.501 1.00 93.88 201 ASP A N 1
ATOM 1561 C CA . ASP A 1 201 ? -3.427 -7.001 0.392 1.00 93.88 201 ASP A CA 1
ATOM 1562 C C . ASP A 1 201 ? -3.993 -6.322 -0.853 1.00 93.88 201 ASP A C 1
ATOM 1564 O O . ASP A 1 201 ? -5.185 -6.425 -1.139 1.00 93.88 201 ASP A O 1
ATOM 1568 N N . ILE A 1 202 ? -3.124 -5.661 -1.614 1.00 91.25 202 ILE A N 1
ATOM 1569 C CA . ILE A 1 202 ? -3.436 -5.142 -2.947 1.00 91.25 202 ILE A CA 1
ATOM 1570 C C . ILE A 1 202 ? -2.331 -5.551 -3.917 1.00 91.25 202 ILE A C 1
ATOM 1572 O O . ILE A 1 202 ? -1.144 -5.503 -3.586 1.00 91.25 202 ILE A O 1
ATOM 1576 N N . ASN A 1 203 ? -2.715 -5.986 -5.113 1.00 89.25 203 ASN A N 1
ATOM 1577 C CA . ASN A 1 203 ? -1.760 -6.293 -6.169 1.00 89.25 203 ASN A CA 1
ATOM 1578 C C . ASN A 1 203 ? -1.496 -5.038 -6.990 1.00 89.25 203 ASN A C 1
ATOM 1580 O O . ASN A 1 203 ? -2.430 -4.374 -7.418 1.00 89.25 203 ASN A O 1
ATOM 1584 N N . ILE A 1 204 ? -0.223 -4.761 -7.233 1.00 86.88 204 ILE A N 1
ATOM 1585 C CA . ILE A 1 204 ? 0.230 -3.662 -8.077 1.00 86.88 204 ILE A CA 1
ATOM 1586 C C . ILE A 1 204 ? 1.195 -4.205 -9.124 1.00 86.88 204 ILE A C 1
ATOM 1588 O O . ILE A 1 204 ? 2.004 -5.084 -8.834 1.00 86.88 204 ILE A O 1
ATOM 1592 N N . THR A 1 205 ? 1.149 -3.673 -10.331 1.00 82.44 205 THR A N 1
ATOM 1593 C CA . THR A 1 205 ? 2.092 -3.959 -11.407 1.00 82.44 205 THR A CA 1
ATOM 1594 C C . THR A 1 205 ? 2.793 -2.670 -11.762 1.00 82.44 205 THR A C 1
ATOM 1596 O O . THR A 1 205 ? 2.151 -1.687 -12.109 1.00 82.44 205 THR A O 1
ATOM 1599 N N . ILE A 1 206 ? 4.117 -2.666 -11.633 1.00 79.88 206 ILE A N 1
ATOM 1600 C CA . ILE A 1 206 ? 4.919 -1.522 -12.048 1.00 79.88 206 ILE A CA 1
ATOM 1601 C C . ILE A 1 206 ? 5.125 -1.616 -13.552 1.00 79.88 206 ILE A C 1
ATOM 1603 O O . ILE A 1 206 ? 5.754 -2.569 -14.028 1.00 79.88 206 ILE A O 1
ATOM 1607 N N . THR A 1 207 ? 4.582 -0.634 -14.263 1.00 74.38 207 THR A N 1
ATOM 1608 C CA . THR A 1 207 ? 4.557 -0.563 -15.721 1.00 74.38 207 THR A CA 1
ATOM 1609 C C . THR A 1 207 ? 4.833 0.854 -16.219 1.00 74.38 207 THR A C 1
ATOM 1611 O O . THR A 1 207 ? 4.889 1.804 -15.439 1.00 74.38 207 THR A O 1
ATOM 1614 N N . GLU A 1 208 ? 5.098 0.962 -17.516 1.00 68.25 208 GLU A N 1
ATOM 1615 C CA . GLU A 1 208 ? 4.923 2.201 -18.269 1.00 68.25 208 GLU A CA 1
ATOM 1616 C C . GLU A 1 208 ? 3.418 2.422 -18.438 1.00 68.25 208 GLU A C 1
ATOM 1618 O O . GLU A 1 208 ? 2.691 1.461 -18.720 1.00 68.25 208 GLU A O 1
ATOM 1623 N N . VAL A 1 209 ? 2.953 3.648 -18.212 1.00 63.06 209 VAL A N 1
ATOM 1624 C CA . VAL A 1 209 ? 1.566 4.040 -18.477 1.00 63.06 209 VAL A CA 1
ATOM 1625 C C . VAL A 1 209 ? 1.573 5.433 -19.082 1.00 63.06 209 VAL A C 1
ATOM 1627 O O . VAL A 1 209 ? 2.282 6.308 -18.590 1.00 63.06 209 VAL A O 1
ATOM 1630 N N . ASP A 1 210 ? 0.755 5.620 -20.117 1.00 59.31 210 ASP A N 1
ATO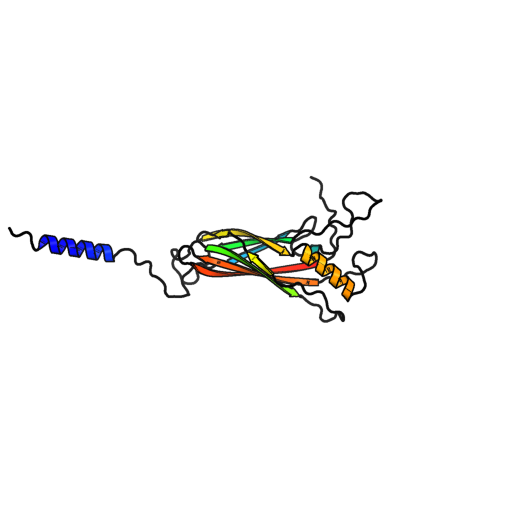M 1631 C CA . ASP A 1 210 ? 0.444 6.934 -20.675 1.00 59.31 210 ASP A CA 1
ATOM 1632 C C . ASP A 1 210 ? -0.225 7.785 -19.589 1.00 59.31 210 ASP A C 1
ATOM 1634 O O . ASP A 1 210 ? -1.322 7.496 -19.099 1.00 59.31 210 ASP A O 1
ATOM 1638 N N . ASN A 1 211 ? 0.486 8.818 -19.161 1.00 59.38 211 ASN A N 1
ATOM 1639 C CA . ASN A 1 211 ? 0.049 9.750 -18.137 1.00 59.38 211 ASN A CA 1
ATOM 1640 C C . ASN A 1 211 ? -0.488 11.063 -18.731 1.00 59.38 211 ASN A C 1
ATOM 1642 O O . ASN A 1 211 ? -0.856 11.957 -17.964 1.00 59.38 211 ASN A O 1
ATOM 1646 N N . CYS A 1 212 ? -0.563 11.174 -20.062 1.00 59.84 212 CYS A N 1
ATOM 1647 C CA . CYS A 1 212 ? -1.117 12.322 -20.775 1.00 59.84 212 CYS A CA 1
ATOM 1648 C C . CYS A 1 212 ? -2.628 12.213 -21.011 1.00 59.84 212 CYS A C 1
ATOM 1650 O O . CYS A 1 212 ? -3.243 13.117 -21.586 1.00 59.84 212 CYS A O 1
ATOM 1652 N N . SER A 1 213 ? -3.273 11.178 -20.468 1.00 53.16 213 SER A N 1
ATOM 1653 C CA . SER A 1 213 ? -4.726 11.100 -20.365 1.00 53.16 213 SER A CA 1
ATOM 1654 C C . SER A 1 213 ? -5.271 12.056 -19.286 1.00 53.16 213 SER A C 1
ATOM 1656 O O . SER A 1 213 ? -5.718 11.703 -18.193 1.00 53.16 213 SER A O 1
ATOM 1658 N N . THR A 1 214 ? -5.306 13.342 -19.619 1.00 46.69 214 THR A N 1
ATOM 1659 C CA . THR A 1 214 ? -6.354 14.207 -19.080 1.00 46.69 214 THR A CA 1
ATOM 1660 C C . THR A 1 214 ? -7.569 14.040 -19.980 1.00 46.69 214 THR A C 1
ATOM 1662 O O . THR A 1 214 ? -7.707 14.707 -21.004 1.00 46.69 214 THR A O 1
ATOM 1665 N N . THR A 1 215 ? -8.487 13.133 -19.628 1.00 38.41 215 THR A N 1
ATOM 1666 C CA . THR A 1 215 ? -9.843 13.288 -20.157 1.00 38.41 215 THR A CA 1
ATOM 1667 C C . THR A 1 215 ? -10.340 14.659 -19.715 1.00 38.41 215 THR A C 1
ATOM 1669 O O . THR A 1 215 ? -10.440 14.960 -18.525 1.00 38.41 215 THR A O 1
ATOM 1672 N N . THR A 1 216 ? -10.549 15.472 -20.740 1.00 33.03 216 THR A N 1
ATOM 1673 C CA . THR A 1 216 ? -11.141 16.802 -20.830 1.00 33.03 216 THR A CA 1
ATOM 1674 C C . THR A 1 216 ? -12.312 16.979 -19.841 1.00 33.03 216 THR A C 1
ATOM 1676 O O . THR A 1 216 ? -13.015 15.997 -19.597 1.00 33.03 216 THR A O 1
ATOM 1679 N N . PRO A 1 217 ? -12.515 18.182 -19.258 1.00 38.56 217 PRO A N 1
ATOM 1680 C CA . PRO A 1 217 ? -13.565 18.457 -18.265 1.00 38.56 217 PRO A CA 1
ATOM 1681 C C . PRO A 1 217 ? -14.981 18.039 -18.678 1.00 38.56 217 PRO A C 1
ATOM 1683 O O . PRO A 1 217 ? -15.303 18.120 -19.887 1.00 38.56 217 PRO A O 1
#

Radius of gyration: 27.49 Å; chains: 1; bounding box: 54×39×102 Å

Foldseek 3Di:
DPPPPPVVVVVVVVVVVVVPPDPPPPPPPPQFEWAKEFPDKFKDDFFPDGLAEDELAFQQDLPPPPPDRDGDADAFIKMKTKMFRADDPPDDLPRYFKKWWFKKKKAKDWDDDPPPPWDQDHQHIDMDTDTDIHGHGGIDIGMDGRGGSVSSNVNQVVRCVGPVDRPSDPPDDDDKIKIKIKMKIWIAGPPVRHIYIYIDIGIYIYDHDHNSPPPDD

Sequence (217 aa):
MKIRPLFCAALILILILFISSDKTVQGTDRRSGSILTVDSITAKDFGDNDEMNVDAFRTDDCDGDLATKDPEGFSDLFATITISNSGRPNFTPSTSQTVKIYQYTVSFTKLGGKNIKKLMPRIKPFIRSTSLTIQPDSSGDLKIVLLTKAMKEKFVDKYIENFGEDPRDPGVDAKFLSYTAHIKIYGKEVPFNNKVDTSGDINITITEVDNCSTTTP

Secondary structure (DSSP, 8-state):
---TTHHHHHHHHHHHHHHTS--------TT-S-EEEEEEEEEE-STT--TTEEEEE----SS--TT---PPP--PEEEEEEEEEEE-TT--TT---EEEEEEEEEEEEEE--TT-SSPPPPPPPEEEEEEEEE-TT-EEEEEEEEE-HHHHHHHHHHHHHHHSS-TTSTT-----EEEEEEEEEEEEEETT--EEEEEEEEEEEEEE---------